Protein AF-A0A2K1IG98-F1 (afdb_monomer_lite)

Organism: Physcomitrium patens (NCBI:txid3218)

Sequence (203 aa):
METSASPPRGSFERVPQRNEREKDGNSAYKKISDIRHGIGEGVDRLLDESHRFKSAVRLAFERFQLPYPVEKLPIDQLLPALQHFVQSISDNLDTKAVKLVLRPITQDDIRGAVECNPSLSLDSLITYQYFERIAREVLKRVALDRGKRLGLFMIGGIFAVHMTKGAIKKIPILGGPIGAIASVLVPTTVLGPAVGVAGALYL

Secondary structure (DSSP, 8-state):
-----------------SSSHHHHHHHHHHHHHHHHHHHHHHHHHHHHH-HHHHHHHHHHHHHHSPTTT--EEEGGGHHHHHHHHHHHHHHTS-HHHHHHH-----HHHHHHHHHH-TT----SEEEHHHHHHHHHHHHHHHHHHHHHHHHHHHHHHHHHHHHHHHHHTT-TTTTTHHHHHHHHHS-HHHHHHHHHHHHHHH-

pLDDT: mean 73.78, std 15.4, range [36.31, 93.25]

Foldseek 3Di:
DDDDDDDDDDDPDDDDDDDDVVVVVVVVVVVVVVVVVVVVVVLVVVLVPDPQLVVLLVVLQVVQADDPPDQWHFLVSLLVSLQSSLVSSCVVDDVLCCLQFHDRQDPVLLVVLCVVPVVQDRDRIAGSVNSSSSSSSSSVSSRVVSVVLLVVLLVVLLVVVVVVLVVQCPDPVCNDPNSVVCPVVDPSNPRSSVRSSVVSSVD

Radius of gyration: 28.91 Å; chains: 1; bounding box: 86×63×81 Å

Structure (mmCIF, N/CA/C/O backbone):
data_AF-A0A2K1IG98-F1
#
_entry.id   AF-A0A2K1IG98-F1
#
loop_
_atom_site.group_PDB
_atom_site.id
_atom_site.type_symbol
_atom_site.label_atom_id
_atom_site.label_alt_id
_atom_site.label_comp_id
_atom_site.label_asym_id
_atom_site.label_entity_id
_atom_site.label_seq_id
_atom_site.pdbx_PDB_ins_code
_atom_site.Cartn_x
_atom_site.Cartn_y
_atom_site.Cartn_z
_atom_site.occupancy
_atom_site.B_iso_or_equiv
_atom_site.auth_seq_id
_atom_site.auth_comp_id
_atom_site.auth_asym_id
_atom_site.auth_atom_id
_atom_site.pdbx_PDB_model_num
ATOM 1 N N . MET A 1 1 ? 62.840 53.005 40.684 1.00 38.78 1 MET A N 1
ATOM 2 C CA . MET A 1 1 ? 63.650 52.012 39.958 1.00 38.78 1 MET A CA 1
ATOM 3 C C . MET A 1 1 ? 62.713 51.247 39.044 1.00 38.78 1 MET A C 1
ATOM 5 O O . MET A 1 1 ? 61.714 50.752 39.540 1.00 38.78 1 MET A O 1
ATOM 9 N N . GLU A 1 2 ? 63.022 51.303 37.745 1.00 38.50 2 GLU A N 1
ATOM 10 C CA . GLU A 1 2 ? 62.755 50.299 36.692 1.00 38.50 2 GLU A CA 1
ATOM 11 C C . GLU A 1 2 ? 61.281 49.928 36.403 1.00 38.50 2 GLU A C 1
ATOM 13 O O . GLU A 1 2 ? 60.601 49.303 37.204 1.00 38.50 2 GLU A O 1
ATOM 18 N N . THR A 1 3 ? 60.671 50.497 35.348 1.00 36.31 3 THR A N 1
ATOM 19 C CA . THR A 1 3 ? 60.587 49.983 33.948 1.00 36.31 3 THR A CA 1
ATOM 20 C C . THR A 1 3 ? 59.861 48.637 33.850 1.00 36.31 3 THR A C 1
ATOM 22 O O . THR A 1 3 ? 60.336 47.638 34.363 1.00 36.31 3 THR A O 1
ATOM 25 N N . SER A 1 4 ? 58.664 48.589 33.259 1.00 38.59 4 SER A N 1
ATOM 26 C CA . SER A 1 4 ? 58.415 48.425 31.809 1.00 38.59 4 SER A CA 1
ATOM 27 C C . SER A 1 4 ? 58.009 46.985 31.500 1.00 38.59 4 SER A C 1
ATOM 29 O O . SER A 1 4 ? 58.789 46.075 31.744 1.00 38.59 4 SER A O 1
ATOM 31 N N . ALA A 1 5 ? 56.816 46.800 30.930 1.00 41.97 5 ALA A N 1
ATOM 32 C CA . ALA A 1 5 ? 56.616 46.006 29.713 1.00 41.97 5 ALA A CA 1
ATOM 33 C C . ALA A 1 5 ? 55.116 45.919 29.387 1.00 41.97 5 ALA A C 1
ATOM 35 O O . ALA A 1 5 ? 54.352 45.227 30.053 1.00 41.97 5 ALA A O 1
ATOM 36 N N . SER A 1 6 ? 54.700 46.601 28.319 1.00 49.75 6 SER A N 1
ATOM 37 C CA . SER A 1 6 ? 53.571 46.136 27.503 1.00 49.75 6 SER A CA 1
ATOM 38 C C . SER A 1 6 ? 53.994 44.883 26.730 1.00 49.75 6 SER A C 1
ATOM 40 O O . SER A 1 6 ? 55.172 44.759 26.390 1.00 49.75 6 SER A O 1
ATOM 42 N N . PRO A 1 7 ? 53.047 44.003 26.370 1.00 52.53 7 PRO A N 1
ATOM 43 C CA . PRO A 1 7 ? 52.949 43.631 24.955 1.00 52.53 7 PRO A CA 1
ATOM 44 C C . PRO A 1 7 ? 51.458 43.492 24.525 1.00 52.53 7 PRO A C 1
ATOM 46 O O . PRO A 1 7 ? 50.576 43.964 25.239 1.00 52.53 7 PRO A O 1
ATOM 49 N N . PRO A 1 8 ? 51.129 43.019 23.311 1.00 47.06 8 PRO A N 1
ATOM 50 C CA . PRO A 1 8 ? 50.815 43.876 22.180 1.00 47.06 8 PRO A CA 1
ATOM 51 C C . PRO A 1 8 ? 49.345 43.783 21.735 1.00 47.06 8 PRO A C 1
ATOM 53 O O . PRO A 1 8 ? 48.577 42.913 22.138 1.00 47.06 8 PRO A O 1
ATOM 56 N N . ARG A 1 9 ? 48.987 44.697 20.826 1.00 48.50 9 ARG A N 1
ATOM 57 C CA . ARG A 1 9 ? 47.771 44.684 20.005 1.00 48.50 9 ARG A CA 1
ATOM 58 C C . ARG A 1 9 ? 47.519 43.297 19.397 1.00 48.50 9 ARG A C 1
ATOM 60 O O . ARG A 1 9 ? 48.269 42.864 18.528 1.00 48.50 9 ARG A O 1
ATOM 67 N N . GLY A 1 10 ? 46.420 42.667 19.805 1.00 40.56 10 GLY A N 1
ATOM 68 C CA . GLY A 1 10 ? 45.758 41.610 19.047 1.00 40.56 10 GLY A CA 1
ATOM 69 C C . GLY A 1 10 ? 44.777 42.237 18.062 1.00 40.56 10 GLY A C 1
ATOM 70 O O . GLY A 1 10 ? 43.838 42.929 18.451 1.00 40.56 10 GLY A O 1
ATOM 71 N N . SER A 1 11 ? 45.049 42.036 16.783 1.00 44.66 11 SER A N 1
ATOM 72 C CA . SER A 1 11 ? 44.251 42.414 15.625 1.00 44.66 11 SER A CA 1
ATOM 73 C C . SER A 1 11 ? 42.813 41.888 15.713 1.00 44.66 11 SER A C 1
ATOM 75 O O . SER A 1 11 ? 42.565 40.687 15.650 1.00 44.66 11 SER A O 1
ATOM 77 N N . PHE A 1 12 ? 41.842 42.802 15.779 1.00 49.75 12 PHE A N 1
ATOM 78 C CA . PHE A 1 12 ? 40.485 42.538 15.303 1.00 49.75 12 PHE A CA 1
ATOM 79 C C . PHE A 1 12 ? 40.522 42.545 13.774 1.00 49.75 12 PHE A C 1
ATOM 81 O O . PHE A 1 12 ? 40.279 43.570 13.137 1.00 49.75 12 PHE A O 1
ATOM 88 N N . GLU A 1 13 ? 40.853 41.401 13.182 1.00 44.28 13 GLU A N 1
ATOM 89 C CA . GLU A 1 13 ? 40.623 41.164 11.763 1.00 44.28 13 GLU A CA 1
ATOM 90 C C . GLU A 1 13 ? 39.538 40.108 11.588 1.00 44.28 13 GLU A C 1
ATOM 92 O O . GLU A 1 13 ? 39.497 39.070 12.246 1.00 44.28 13 GLU A O 1
ATOM 97 N N . ARG A 1 14 ? 38.577 40.485 10.750 1.00 45.53 14 ARG A N 1
ATOM 98 C CA . ARG A 1 14 ? 37.295 39.832 10.527 1.00 45.53 14 ARG A CA 1
ATOM 99 C C . ARG A 1 14 ? 37.513 38.391 10.082 1.00 45.53 14 ARG A C 1
ATOM 101 O O . ARG A 1 14 ? 38.278 38.142 9.158 1.00 45.53 14 ARG A O 1
ATOM 108 N N . VAL A 1 15 ? 36.713 37.483 10.625 1.00 49.19 15 VAL A N 1
ATOM 109 C CA . VAL A 1 15 ? 36.338 36.257 9.919 1.00 49.19 15 VAL A CA 1
ATOM 110 C C . VAL A 1 15 ? 35.095 36.584 9.087 1.00 49.19 15 VAL A C 1
ATOM 112 O O . VAL A 1 15 ? 34.010 36.677 9.662 1.00 49.19 15 VAL A O 1
ATOM 115 N N . PRO A 1 16 ? 35.174 36.779 7.761 1.00 52.47 16 PRO A N 1
ATOM 116 C CA . PRO A 1 16 ? 34.020 36.577 6.911 1.00 52.47 16 PRO A CA 1
ATOM 117 C C . PRO A 1 16 ? 34.114 35.210 6.227 1.00 52.47 16 PRO A C 1
ATOM 119 O O . PRO A 1 16 ? 35.192 34.673 6.000 1.00 52.47 16 PRO A O 1
ATOM 122 N N . GLN A 1 17 ? 32.945 34.712 5.831 1.00 51.53 17 GLN A N 1
ATOM 123 C CA . GLN A 1 17 ? 32.720 33.539 4.981 1.00 51.53 17 GLN A CA 1
ATOM 124 C C . GLN A 1 17 ? 32.647 32.175 5.674 1.00 51.53 17 GLN A C 1
ATOM 126 O O . GLN A 1 17 ? 33.349 31.223 5.350 1.00 51.53 17 GLN A O 1
ATOM 131 N N . ARG A 1 18 ? 31.625 32.025 6.515 1.00 48.72 18 ARG A N 1
ATOM 132 C CA . ARG A 1 18 ? 30.919 30.745 6.638 1.00 48.72 18 ARG A CA 1
ATOM 133 C C . ARG A 1 18 ? 29.431 31.009 6.839 1.00 48.72 18 ARG A C 1
ATOM 135 O O . ARG A 1 18 ? 28.954 30.869 7.947 1.00 48.72 18 ARG A O 1
ATOM 142 N N . ASN A 1 19 ? 28.723 31.505 5.817 1.00 47.75 19 ASN A N 1
ATOM 143 C CA . ASN A 1 19 ? 27.273 31.732 5.956 1.00 47.75 19 ASN A CA 1
ATOM 144 C C . ASN A 1 19 ? 26.435 31.696 4.664 1.00 47.75 19 ASN A C 1
ATOM 146 O O . ASN A 1 19 ? 25.277 32.106 4.686 1.00 47.75 19 ASN A O 1
ATOM 150 N N . GLU A 1 20 ? 26.958 31.175 3.551 1.00 45.75 20 GLU A N 1
ATOM 151 C CA . GLU A 1 20 ? 26.158 31.050 2.315 1.00 45.75 20 GLU A CA 1
ATOM 152 C C . GLU A 1 20 ? 25.761 29.606 1.978 1.00 45.75 20 GLU A C 1
ATOM 154 O O . GLU A 1 20 ? 24.678 29.390 1.451 1.00 45.75 20 GLU A O 1
ATOM 159 N N . ARG A 1 21 ? 26.524 28.585 2.399 1.00 45.22 21 ARG A N 1
ATOM 160 C CA . ARG A 1 21 ? 26.118 27.175 2.195 1.00 45.22 21 ARG A CA 1
ATOM 161 C C . ARG A 1 21 ? 25.062 26.666 3.185 1.00 45.22 21 ARG A C 1
ATOM 163 O O . ARG A 1 21 ? 24.414 25.662 2.914 1.00 45.22 21 ARG A O 1
ATOM 170 N N . GLU A 1 22 ? 24.877 27.341 4.318 1.00 45.41 22 GLU A N 1
ATOM 171 C CA . GLU A 1 22 ? 23.919 26.927 5.356 1.00 45.41 22 GLU A CA 1
ATOM 172 C C . GLU A 1 22 ? 22.489 27.418 5.075 1.00 45.41 22 GLU A C 1
ATOM 174 O O . GLU A 1 22 ? 21.525 26.742 5.430 1.00 45.41 22 GLU A O 1
ATOM 179 N N . LYS A 1 23 ? 22.327 28.543 4.361 1.00 47.62 23 LYS A N 1
ATOM 180 C CA . LYS A 1 23 ? 21.006 29.060 3.962 1.00 47.62 23 LYS A CA 1
ATOM 181 C C . LYS A 1 23 ? 20.342 28.218 2.870 1.00 47.62 23 LYS A C 1
ATOM 183 O O . LYS A 1 23 ? 19.141 27.958 2.963 1.00 47.62 23 LYS A O 1
ATOM 188 N N . ASP A 1 24 ? 21.109 27.743 1.891 1.00 49.22 24 ASP A N 1
ATOM 189 C CA . ASP A 1 24 ? 20.570 26.933 0.790 1.00 49.22 24 ASP A CA 1
ATOM 190 C C . ASP A 1 24 ? 20.184 25.521 1.236 1.00 49.22 24 ASP A C 1
ATOM 192 O O . ASP A 1 24 ? 19.140 25.008 0.829 1.00 49.22 24 ASP A O 1
ATOM 196 N N . GLY A 1 25 ? 20.958 24.927 2.152 1.00 53.00 25 GLY A N 1
ATOM 197 C CA . GLY A 1 25 ? 20.582 23.676 2.807 1.00 53.00 25 GLY A CA 1
ATOM 198 C C . GLY A 1 25 ? 19.252 23.823 3.548 1.00 53.00 25 GLY A C 1
ATOM 199 O O . GLY A 1 25 ? 18.319 23.062 3.300 1.00 53.00 25 GLY A O 1
ATOM 200 N N . ASN A 1 26 ? 19.119 24.852 4.390 1.00 57.78 26 ASN A N 1
ATOM 201 C CA . ASN A 1 26 ? 17.922 25.048 5.211 1.00 57.78 26 ASN A CA 1
ATOM 202 C C . ASN A 1 26 ? 16.660 25.340 4.372 1.00 57.78 26 ASN A C 1
ATOM 204 O O . ASN A 1 26 ? 15.568 24.884 4.704 1.00 57.78 26 ASN A O 1
ATOM 208 N N . SER A 1 27 ? 16.813 26.042 3.244 1.00 64.81 27 SER A N 1
ATOM 209 C CA . SER A 1 27 ? 15.730 26.313 2.288 1.00 64.81 27 SER A CA 1
ATOM 210 C C . SER A 1 27 ? 15.279 25.051 1.539 1.00 64.81 27 SER A C 1
ATOM 212 O O . SER A 1 27 ? 14.080 24.784 1.435 1.00 64.81 27 SER A O 1
ATOM 214 N N . ALA A 1 28 ? 16.223 24.225 1.072 1.00 65.06 28 ALA A N 1
ATOM 215 C CA . ALA A 1 28 ? 15.911 22.974 0.385 1.00 65.06 28 ALA A CA 1
ATOM 216 C C . ALA A 1 28 ? 15.265 21.943 1.323 1.00 65.06 28 ALA A C 1
ATOM 218 O O . ALA A 1 28 ? 14.258 21.337 0.957 1.00 65.06 28 ALA A O 1
ATOM 219 N N . TYR A 1 29 ? 15.781 21.784 2.547 1.00 64.06 29 TYR A N 1
ATOM 220 C CA . TYR A 1 29 ? 15.192 20.884 3.544 1.00 64.06 29 TYR A CA 1
ATOM 221 C C . TYR A 1 29 ? 13.777 21.309 3.934 1.00 64.06 29 TYR A C 1
ATOM 223 O O . TYR A 1 29 ? 12.884 20.463 3.948 1.00 64.06 29 TYR A O 1
ATOM 231 N N . LYS A 1 30 ? 13.551 22.610 4.160 1.00 67.88 30 LYS A N 1
ATOM 232 C CA . LYS A 1 30 ? 12.218 23.149 4.455 1.00 67.88 30 LYS A CA 1
ATOM 233 C C . LYS A 1 30 ? 11.244 22.925 3.295 1.00 67.88 30 LYS A C 1
ATOM 235 O O . LYS A 1 30 ? 10.131 22.453 3.484 1.00 67.88 30 LYS A O 1
ATOM 240 N N . LYS A 1 31 ? 11.690 23.156 2.060 1.00 70.56 31 LYS A N 1
ATOM 241 C CA . LYS A 1 31 ? 10.866 22.913 0.870 1.00 70.56 31 LYS A CA 1
ATOM 242 C C . LYS A 1 31 ? 10.502 21.432 0.710 1.00 70.56 31 LYS A C 1
ATOM 244 O O . LYS A 1 31 ? 9.369 21.115 0.365 1.00 70.56 31 LYS A O 1
ATOM 249 N N . ILE A 1 32 ? 11.437 20.520 0.985 1.00 65.69 32 ILE A N 1
ATOM 250 C CA . ILE A 1 32 ? 11.188 19.071 0.942 1.00 65.69 32 ILE A CA 1
ATOM 251 C C . ILE A 1 32 ? 10.225 18.648 2.061 1.00 65.69 32 ILE A C 1
ATOM 253 O O . ILE A 1 32 ? 9.331 17.837 1.810 1.00 65.69 32 ILE A O 1
ATOM 257 N N . SER A 1 33 ? 10.360 19.195 3.275 1.00 65.88 33 SER A N 1
ATOM 258 C CA . SER A 1 33 ? 9.444 18.892 4.382 1.00 65.88 33 SER A CA 1
ATOM 259 C C . SER A 1 33 ? 8.028 19.402 4.128 1.00 65.88 33 SER A C 1
ATOM 261 O O . SER A 1 33 ? 7.077 18.682 4.437 1.00 65.88 33 SER A O 1
ATOM 263 N N . ASP A 1 34 ? 7.891 20.584 3.527 1.00 67.44 34 ASP A N 1
ATOM 264 C CA . ASP A 1 34 ? 6.599 21.201 3.208 1.00 67.44 34 ASP A CA 1
ATOM 265 C C . ASP A 1 34 ? 5.873 20.417 2.104 1.00 67.44 34 ASP A C 1
ATOM 267 O O . ASP A 1 34 ? 4.685 20.118 2.221 1.00 67.44 34 ASP A O 1
ATOM 271 N N . ILE A 1 35 ? 6.602 19.980 1.067 1.00 66.12 35 ILE A N 1
ATOM 272 C CA . ILE A 1 35 ? 6.058 19.101 0.019 1.00 66.12 35 ILE A CA 1
ATOM 273 C C . ILE A 1 35 ? 5.604 17.765 0.619 1.00 66.12 35 ILE A C 1
ATOM 275 O O . ILE A 1 35 ? 4.529 17.268 0.287 1.00 66.12 35 ILE A O 1
ATOM 279 N N . ARG A 1 36 ? 6.398 17.179 1.524 1.00 66.25 36 ARG A N 1
ATOM 280 C CA . ARG A 1 36 ? 6.060 15.902 2.165 1.00 66.25 36 ARG A CA 1
ATOM 281 C C . ARG A 1 36 ? 4.805 16.010 3.035 1.00 66.25 36 ARG A C 1
ATOM 283 O O . ARG A 1 36 ? 3.982 15.099 2.990 1.00 66.25 36 ARG A O 1
ATOM 290 N N . HIS A 1 37 ? 4.648 17.108 3.777 1.00 68.62 37 HIS A N 1
ATOM 291 C CA . HIS A 1 37 ? 3.440 17.376 4.564 1.00 68.62 37 HIS A CA 1
ATOM 292 C C . HIS A 1 37 ? 2.214 17.571 3.667 1.00 68.62 37 HIS A C 1
ATOM 294 O O . HIS A 1 37 ? 1.207 16.898 3.872 1.00 68.62 37 HIS A O 1
ATOM 300 N N . GLY A 1 38 ? 2.317 18.393 2.616 1.00 68.81 38 GLY A N 1
ATOM 301 C CA . GLY A 1 38 ? 1.202 18.631 1.692 1.00 68.81 38 GLY A CA 1
ATOM 302 C C . GLY A 1 38 ? 0.735 17.370 0.953 1.00 68.81 38 GLY A C 1
ATOM 303 O O . GLY A 1 38 ? -0.463 17.170 0.761 1.00 68.81 38 GLY A O 1
ATOM 304 N N . ILE A 1 39 ? 1.662 16.477 0.582 1.00 72.25 39 ILE A N 1
ATOM 305 C CA . ILE A 1 39 ? 1.315 15.179 -0.021 1.00 72.25 39 ILE A CA 1
ATOM 306 C C . ILE A 1 39 ? 0.613 14.273 0.999 1.00 72.25 39 ILE A C 1
ATOM 308 O O . ILE A 1 39 ? -0.363 13.615 0.644 1.00 72.25 39 ILE A O 1
ATOM 312 N N . GLY A 1 40 ? 1.081 14.246 2.252 1.00 76.00 40 GLY A N 1
ATOM 313 C CA . GLY A 1 40 ? 0.446 13.481 3.328 1.00 76.00 40 GLY A CA 1
ATOM 314 C C . GLY A 1 40 ? -1.013 13.885 3.540 1.00 76.00 40 GLY A C 1
ATOM 315 O O . GLY A 1 40 ? -1.895 13.030 3.479 1.00 76.00 40 GLY A O 1
ATOM 316 N N . GLU A 1 41 ? -1.274 15.189 3.666 1.00 80.12 41 GLU A N 1
ATOM 317 C CA . GLU A 1 41 ? -2.633 15.729 3.809 1.00 80.12 41 GLU A CA 1
ATOM 318 C C . GLU A 1 41 ? -3.519 15.435 2.593 1.00 80.12 41 GLU A C 1
ATOM 320 O O . GLU A 1 41 ? -4.700 15.124 2.743 1.00 80.12 41 GLU A O 1
ATOM 325 N N . GLY A 1 42 ? -2.962 15.506 1.380 1.00 80.50 42 GLY A N 1
ATOM 326 C CA . GLY A 1 42 ? -3.690 15.167 0.158 1.00 80.50 42 GLY A CA 1
ATOM 327 C C . GLY A 1 42 ? -4.126 13.701 0.127 1.00 80.50 42 GLY A C 1
ATOM 328 O O . GLY A 1 42 ? -5.275 13.406 -0.197 1.00 80.50 42 GLY A O 1
ATOM 329 N N . VAL A 1 43 ? -3.236 12.780 0.511 1.00 81.94 43 VAL A N 1
ATOM 330 C CA . VAL A 1 43 ? -3.561 11.348 0.618 1.00 81.94 43 VAL A CA 1
ATOM 331 C C . VAL A 1 43 ? -4.622 11.112 1.689 1.00 81.94 43 VAL A C 1
ATOM 333 O O . VAL A 1 43 ? -5.544 10.331 1.464 1.00 81.94 43 VAL A O 1
ATOM 336 N N . ASP A 1 44 ? -4.531 11.802 2.824 1.00 85.62 44 ASP A N 1
ATOM 337 C CA . ASP A 1 44 ? -5.518 11.669 3.893 1.00 85.62 44 ASP A CA 1
ATOM 338 C C . ASP A 1 44 ? -6.912 12.117 3.470 1.00 85.62 44 ASP A C 1
ATOM 340 O O . ASP A 1 44 ? -7.865 11.362 3.665 1.00 85.62 44 ASP A O 1
ATOM 344 N N . ARG A 1 45 ? -7.024 13.258 2.781 1.00 85.38 45 ARG A N 1
ATOM 345 C CA . ARG A 1 45 ? -8.301 13.724 2.219 1.00 85.38 45 ARG A CA 1
ATOM 346 C C . ARG A 1 45 ? -8.886 12.737 1.209 1.00 85.38 45 ARG A C 1
ATOM 348 O O . ARG A 1 45 ? -10.079 12.455 1.251 1.00 85.38 45 ARG A O 1
ATOM 355 N N . LEU A 1 46 ? -8.055 12.157 0.340 1.00 85.81 46 LEU A N 1
ATOM 356 C CA . LEU A 1 46 ? -8.511 11.148 -0.626 1.00 85.81 46 LEU A CA 1
ATOM 357 C C . LEU A 1 46 ? -9.067 9.894 0.062 1.00 85.81 46 LEU A C 1
ATOM 359 O O . LEU A 1 46 ? -10.062 9.327 -0.391 1.00 85.81 46 LEU A O 1
ATOM 363 N N . LEU A 1 47 ? -8.438 9.448 1.151 1.00 88.12 47 LEU A N 1
ATOM 364 C CA . LEU A 1 47 ? -8.935 8.317 1.937 1.00 88.12 47 LEU A CA 1
ATOM 365 C C . LEU A 1 47 ? -10.224 8.676 2.690 1.00 88.12 47 LEU A C 1
ATOM 367 O O . LEU A 1 47 ? -11.130 7.846 2.766 1.00 88.12 47 LEU A O 1
ATOM 371 N N . ASP A 1 48 ? -10.345 9.915 3.167 1.00 88.00 48 ASP A N 1
ATOM 372 C CA . ASP A 1 48 ? -11.542 10.418 3.847 1.00 88.00 48 ASP A CA 1
ATOM 373 C C . ASP A 1 48 ? -12.752 10.530 2.914 1.00 88.00 48 ASP A C 1
ATOM 375 O O . ASP A 1 48 ? -13.887 10.365 3.357 1.00 88.00 48 ASP A O 1
ATOM 379 N N . GLU A 1 49 ? -12.553 10.764 1.622 1.00 89.12 49 GLU A N 1
ATOM 380 C CA . GLU A 1 49 ? -13.635 10.793 0.629 1.00 89.12 49 GLU A CA 1
ATOM 381 C C . GLU A 1 49 ? -13.919 9.407 0.021 1.00 89.12 49 GLU A C 1
ATOM 383 O O . GLU A 1 49 ? -14.981 9.164 -0.557 1.00 89.12 49 GLU A O 1
ATOM 388 N N . SER A 1 50 ? -12.999 8.453 0.186 1.00 87.94 50 SER A N 1
ATOM 389 C CA . SER A 1 50 ? -13.096 7.129 -0.424 1.00 87.94 50 SER A CA 1
ATOM 390 C C . SER A 1 50 ? -14.123 6.235 0.276 1.00 87.94 50 SER A C 1
ATOM 392 O O . SER A 1 50 ? -13.866 5.619 1.313 1.00 87.94 50 SER A O 1
ATOM 394 N N . HIS A 1 51 ? -15.286 6.067 -0.362 1.00 89.12 51 HIS A N 1
ATOM 395 C CA . HIS A 1 51 ? -16.299 5.096 0.068 1.00 89.12 51 HIS A CA 1
ATOM 396 C C . HIS A 1 51 ? -15.736 3.668 0.146 1.00 89.12 51 HIS A C 1
ATOM 398 O O . HIS A 1 51 ? -16.067 2.914 1.059 1.00 89.12 51 HIS A O 1
ATOM 404 N N . ARG A 1 52 ? -14.851 3.297 -0.790 1.00 87.00 52 ARG A N 1
ATOM 405 C CA . ARG A 1 52 ? -14.227 1.964 -0.824 1.00 87.00 52 ARG A CA 1
ATOM 406 C C . ARG A 1 52 ? -13.357 1.724 0.404 1.00 87.00 52 ARG A C 1
ATOM 408 O O . ARG A 1 52 ? -13.452 0.661 1.004 1.00 87.00 52 ARG A O 1
ATOM 415 N N . PHE A 1 53 ? -12.558 2.719 0.796 1.00 90.38 53 PHE A N 1
ATOM 416 C CA . PHE A 1 53 ? -11.737 2.642 2.003 1.00 90.38 53 PHE A CA 1
ATOM 417 C C . PHE A 1 53 ? -12.617 2.466 3.244 1.00 90.38 53 PHE A C 1
ATOM 419 O O . PHE A 1 53 ? -12.471 1.477 3.958 1.00 90.38 53 PHE A O 1
ATOM 426 N N . LYS A 1 54 ? -13.591 3.361 3.451 1.00 92.19 54 LYS A N 1
ATOM 427 C CA . LYS A 1 54 ? -14.488 3.314 4.619 1.00 92.19 54 LYS A CA 1
ATOM 428 C C . LYS A 1 54 ? -15.265 2.002 4.710 1.00 92.19 54 LYS A C 1
ATOM 430 O O . LYS A 1 54 ? -15.355 1.408 5.780 1.00 92.19 54 LYS A O 1
ATOM 435 N N . SER A 1 55 ? -15.804 1.534 3.585 1.00 91.56 55 SER A N 1
ATOM 436 C CA . SER A 1 55 ? -16.547 0.276 3.522 1.00 91.56 55 SER A CA 1
ATOM 437 C C . SER A 1 55 ? -15.655 -0.925 3.841 1.00 91.56 55 SER A C 1
ATOM 439 O O . SER A 1 55 ? -16.050 -1.761 4.650 1.00 91.56 55 SER A O 1
ATOM 441 N N . ALA A 1 56 ? -14.440 -0.986 3.288 1.00 92.00 56 ALA A N 1
ATOM 442 C CA . ALA A 1 56 ? -13.504 -2.075 3.556 1.00 92.00 56 ALA A CA 1
ATOM 443 C C . ALA A 1 56 ? -13.038 -2.103 5.023 1.00 92.00 56 ALA A C 1
ATOM 445 O O . ALA A 1 56 ? -12.972 -3.177 5.621 1.00 92.00 56 ALA A O 1
ATOM 446 N N . VAL A 1 57 ? -12.750 -0.936 5.621 1.00 93.19 57 VAL A N 1
ATOM 447 C CA . VAL A 1 57 ? -12.386 -0.824 7.047 1.00 93.19 57 VAL A CA 1
ATOM 448 C C . VAL A 1 57 ? -13.525 -1.335 7.922 1.00 93.19 57 VAL A C 1
ATOM 450 O O . VAL A 1 57 ? -13.304 -2.159 8.808 1.00 93.19 57 VAL A O 1
ATOM 453 N N . ARG A 1 58 ? -14.755 -0.895 7.646 1.00 92.00 58 ARG A N 1
ATOM 454 C CA . ARG A 1 58 ? -15.944 -1.325 8.382 1.00 92.00 58 ARG A CA 1
ATOM 455 C C . ARG A 1 58 ? -16.177 -2.828 8.292 1.00 92.00 58 ARG A C 1
ATOM 457 O O . ARG A 1 58 ? -16.314 -3.473 9.326 1.00 92.00 58 ARG A O 1
ATOM 464 N N . LEU A 1 59 ? -16.151 -3.385 7.084 1.00 91.25 59 LEU A N 1
ATOM 465 C CA . LEU A 1 59 ? -16.332 -4.821 6.862 1.00 91.25 59 LEU A CA 1
ATOM 466 C C . LEU A 1 59 ? -15.270 -5.651 7.588 1.00 91.25 59 LEU A C 1
ATOM 468 O O . LEU A 1 59 ? -15.591 -6.672 8.190 1.00 91.25 59 LEU A O 1
ATOM 472 N N . ALA A 1 60 ? -14.009 -5.217 7.552 1.00 92.12 60 ALA A N 1
ATOM 473 C CA . ALA A 1 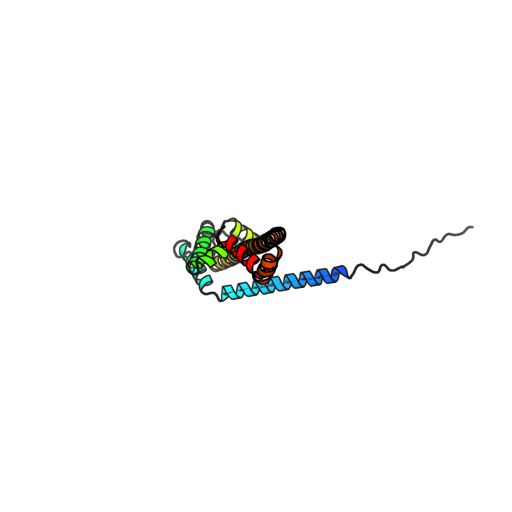60 ? -12.936 -5.892 8.268 1.00 92.12 60 ALA A CA 1
ATOM 474 C C . ALA A 1 60 ? -13.122 -5.821 9.788 1.00 92.12 60 ALA A C 1
ATOM 476 O O . ALA A 1 60 ? -12.974 -6.830 10.466 1.00 92.12 60 ALA A O 1
ATOM 477 N N . PHE A 1 61 ? -13.491 -4.663 10.333 1.00 91.19 61 PHE A N 1
ATOM 478 C CA . PHE A 1 61 ? -13.707 -4.528 11.770 1.00 91.19 61 PHE A CA 1
ATOM 479 C C . PHE A 1 61 ? -14.878 -5.394 12.260 1.00 91.19 61 PHE A C 1
ATOM 481 O O . PHE A 1 61 ? -14.719 -6.196 13.178 1.00 91.19 61 PHE A O 1
ATOM 488 N N . GLU A 1 62 ? -16.035 -5.294 11.599 1.00 89.81 62 GLU A N 1
ATOM 489 C CA . GLU A 1 62 ? -17.253 -6.028 11.968 1.00 89.81 62 GLU A CA 1
ATOM 490 C C . GLU A 1 62 ? -17.084 -7.551 11.859 1.00 89.81 62 GLU A C 1
ATOM 492 O O . GLU A 1 62 ? -17.740 -8.301 12.581 1.00 89.81 62 GLU A O 1
ATOM 497 N N . ARG A 1 63 ? -16.194 -8.022 10.976 1.00 88.94 63 ARG A N 1
ATOM 498 C CA . ARG A 1 63 ? -15.935 -9.452 10.772 1.00 88.94 63 ARG A CA 1
ATOM 499 C C . ARG A 1 63 ? -15.138 -10.096 11.906 1.00 88.94 63 ARG A C 1
ATOM 501 O O . ARG A 1 63 ? -15.341 -11.279 12.169 1.00 88.94 63 ARG A O 1
ATOM 508 N N . PHE A 1 64 ? -14.221 -9.349 12.518 1.00 88.19 64 PHE A N 1
ATOM 509 C CA . PHE A 1 64 ? -13.244 -9.874 13.479 1.00 88.19 64 PHE A CA 1
ATOM 510 C C . PHE A 1 64 ? -13.448 -9.360 14.911 1.00 88.19 64 PHE A C 1
ATOM 512 O O . PHE A 1 64 ? -12.756 -9.809 15.826 1.00 88.19 64 PHE A O 1
ATOM 519 N N . GLN A 1 65 ? -14.391 -8.441 15.130 1.00 84.19 65 GLN A N 1
ATOM 520 C CA . GLN A 1 65 ? -14.805 -8.057 16.478 1.00 84.19 65 GLN A CA 1
ATOM 521 C C . GLN A 1 65 ? -15.377 -9.265 17.243 1.00 84.19 65 GLN A C 1
ATOM 523 O O . GLN A 1 65 ? -16.034 -10.139 16.670 1.00 84.19 65 GLN A O 1
ATOM 528 N N . LEU A 1 66 ? -15.130 -9.315 18.553 1.00 75.25 66 LEU A N 1
ATOM 529 C CA . LEU A 1 66 ? -15.724 -10.327 19.431 1.00 75.25 66 LEU A CA 1
ATOM 530 C C . LEU A 1 66 ? -17.245 -10.114 19.549 1.00 75.25 66 LEU A C 1
ATOM 532 O O . LEU A 1 66 ? -17.720 -8.991 19.359 1.00 75.25 66 LEU A O 1
ATOM 536 N N . PRO A 1 67 ? -18.034 -11.173 19.821 1.00 67.50 67 PRO A N 1
ATOM 537 C CA . PRO A 1 67 ? -19.479 -11.112 19.673 1.00 67.50 67 PRO A CA 1
ATOM 538 C C . PRO A 1 67 ? -20.122 -10.049 20.563 1.00 67.50 67 PRO A C 1
ATOM 540 O O . PRO A 1 67 ? -19.690 -9.757 21.677 1.00 67.50 67 PRO A O 1
ATOM 543 N N . TYR A 1 68 ? -21.180 -9.483 19.995 1.00 45.34 68 TYR A N 1
ATOM 544 C CA . TYR A 1 68 ? -21.930 -8.341 20.486 1.00 45.34 68 TYR A CA 1
ATOM 545 C C . TYR A 1 68 ? -22.423 -8.529 21.937 1.00 45.34 68 TYR A C 1
ATOM 547 O O . TYR A 1 68 ? -22.939 -9.602 22.256 1.00 45.34 68 TYR A O 1
ATOM 555 N N . PRO A 1 69 ? -22.346 -7.499 22.801 1.00 58.00 69 PRO A N 1
ATOM 556 C CA . PRO A 1 69 ? -21.881 -6.144 22.526 1.00 58.00 69 PRO A CA 1
ATOM 557 C C . PRO A 1 69 ? -20.412 -5.974 22.944 1.00 58.00 69 PRO A C 1
ATOM 559 O O . PRO A 1 69 ? -20.120 -5.635 24.090 1.00 58.00 69 PRO A O 1
ATOM 562 N N . VAL A 1 70 ? -19.471 -6.173 22.016 1.00 58.53 70 VAL A N 1
ATOM 563 C CA . VAL A 1 70 ? -18.082 -5.736 22.203 1.00 58.53 70 VAL A CA 1
ATOM 564 C C . VAL A 1 70 ? -17.637 -4.953 20.968 1.00 58.53 70 VAL A C 1
ATOM 566 O O . VAL A 1 70 ? -17.303 -5.517 19.935 1.00 58.53 70 VAL A O 1
ATOM 569 N N . GLU A 1 71 ? -17.608 -3.625 21.096 1.00 74.62 71 GLU A N 1
ATOM 570 C CA . GLU A 1 71 ? -17.164 -2.644 20.084 1.00 74.62 71 GLU A CA 1
ATOM 571 C C . GLU A 1 71 ? -15.634 -2.626 19.885 1.00 74.62 71 GLU A C 1
ATOM 573 O O . GLU A 1 71 ? -15.036 -1.588 19.576 1.00 74.62 71 GLU A O 1
ATOM 578 N N . LYS A 1 72 ? -14.960 -3.747 20.162 1.00 83.25 72 LYS A N 1
ATOM 579 C CA . LYS A 1 72 ? -13.501 -3.815 20.216 1.00 83.25 72 LYS A CA 1
ATOM 580 C C . LYS A 1 72 ? -12.969 -5.055 19.510 1.00 83.25 72 LYS A C 1
ATOM 582 O O . LYS A 1 72 ? -13.475 -6.163 19.673 1.00 83.25 72 LYS A O 1
ATOM 587 N N . LEU A 1 73 ? -11.899 -4.835 18.762 1.00 86.06 73 LEU A N 1
ATOM 588 C CA . LEU A 1 73 ? -11.113 -5.835 18.067 1.00 86.06 73 LEU A CA 1
ATOM 589 C C . LEU A 1 73 ? -9.955 -6.281 18.975 1.00 86.06 73 LEU A C 1
ATOM 591 O O . LEU A 1 73 ? -9.161 -5.436 19.397 1.00 86.06 73 LEU A O 1
ATOM 595 N N . PRO A 1 74 ? -9.826 -7.577 19.287 1.00 88.38 74 PRO A N 1
ATOM 596 C CA . PRO A 1 74 ? -8.645 -8.099 19.964 1.00 88.38 74 PRO A CA 1
ATOM 597 C C . PRO A 1 74 ? -7.379 -7.892 19.133 1.00 88.38 74 PRO A C 1
ATOM 599 O O . PRO A 1 74 ? -7.397 -8.035 17.909 1.00 88.38 74 PRO A O 1
ATOM 602 N N . ILE A 1 75 ? -6.262 -7.581 19.787 1.00 87.44 75 ILE A N 1
ATOM 603 C CA . ILE A 1 75 ? -4.986 -7.338 19.100 1.00 87.44 75 ILE A CA 1
ATOM 604 C C . ILE A 1 75 ? -4.496 -8.545 18.279 1.00 87.44 75 ILE A C 1
ATOM 606 O O . ILE A 1 75 ? -3.902 -8.367 17.216 1.00 87.44 75 ILE A O 1
ATOM 610 N N . ASP A 1 76 ? -4.781 -9.774 18.713 1.00 88.94 76 ASP A N 1
ATOM 611 C CA . ASP A 1 76 ? -4.457 -11.005 17.980 1.00 88.94 76 ASP A CA 1
ATOM 612 C C . ASP A 1 76 ? -5.215 -11.110 16.648 1.00 88.94 76 ASP A C 1
ATOM 614 O O . ASP A 1 76 ? -4.714 -11.706 15.693 1.00 88.94 76 ASP A O 1
ATOM 618 N N . GLN A 1 77 ? -6.374 -10.454 16.547 1.00 90.38 77 GLN A N 1
ATOM 619 C CA . GLN A 1 77 ? -7.174 -10.377 15.327 1.00 90.38 77 GLN A CA 1
ATOM 620 C C . GLN A 1 77 ? -6.783 -9.201 14.420 1.00 90.38 77 GLN A C 1
ATOM 622 O O . GLN A 1 77 ? -7.288 -9.102 13.301 1.00 90.38 77 GLN A O 1
ATOM 627 N N . LEU A 1 78 ? -5.858 -8.329 14.842 1.00 90.94 78 LEU A N 1
ATOM 628 C CA . LEU A 1 78 ? -5.471 -7.140 14.077 1.00 90.94 78 LEU A CA 1
ATOM 629 C C . LEU A 1 78 ? -4.887 -7.488 12.704 1.00 90.94 78 LEU A C 1
ATOM 631 O O . LEU A 1 78 ? -5.303 -6.918 11.697 1.00 90.94 78 LEU A O 1
ATOM 635 N N . LEU A 1 79 ? -3.930 -8.418 12.646 1.00 92.69 79 LEU A N 1
ATOM 636 C CA . LEU A 1 79 ? -3.318 -8.813 11.376 1.00 92.69 79 LEU A CA 1
ATOM 637 C C . LEU A 1 79 ? -4.341 -9.467 10.426 1.00 92.69 79 LEU A C 1
ATOM 639 O O . LEU A 1 79 ? -4.443 -8.995 9.292 1.00 92.69 79 LEU A O 1
ATOM 643 N N . PRO A 1 80 ? -5.118 -10.488 10.845 1.00 92.69 80 PRO A N 1
ATOM 644 C CA . PRO A 1 80 ? -6.186 -11.048 10.015 1.00 92.69 80 PRO A CA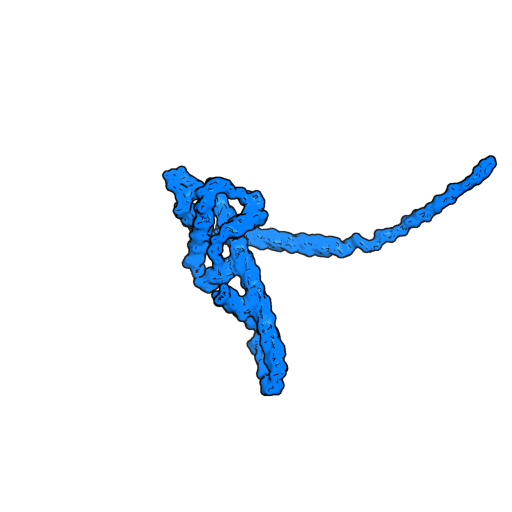 1
ATOM 645 C C . PRO A 1 80 ? -7.193 -9.998 9.525 1.00 92.69 80 PRO A C 1
ATOM 647 O O . PRO A 1 80 ? -7.543 -9.989 8.343 1.00 92.69 80 PRO A O 1
ATOM 650 N N . ALA A 1 81 ? -7.608 -9.069 10.394 1.00 92.75 81 ALA A N 1
ATOM 651 C CA . ALA A 1 81 ? -8.530 -7.997 10.030 1.00 92.75 81 ALA A CA 1
ATOM 652 C C . ALA A 1 81 ? -7.928 -7.061 8.972 1.00 92.75 81 ALA A C 1
ATOM 654 O O . ALA A 1 81 ? -8.579 -6.737 7.980 1.00 92.75 81 ALA A O 1
ATOM 655 N N . LEU A 1 82 ? -6.663 -6.669 9.128 1.00 93.25 82 LEU A N 1
ATOM 656 C CA . LEU A 1 82 ? -5.957 -5.842 8.150 1.00 93.25 82 LEU A CA 1
ATOM 657 C C . LEU A 1 82 ? -5.765 -6.564 6.807 1.00 93.25 82 LEU A C 1
ATOM 659 O O . LEU A 1 82 ? -5.955 -5.966 5.747 1.00 93.25 82 LEU A O 1
ATOM 663 N N . GLN A 1 83 ? -5.442 -7.858 6.829 1.00 93.06 83 GLN A N 1
ATOM 664 C CA . GLN A 1 83 ? -5.349 -8.669 5.613 1.00 93.06 83 GLN A CA 1
ATOM 665 C C . GLN A 1 83 ? -6.693 -8.740 4.882 1.00 93.06 83 GLN A C 1
ATOM 667 O O . GLN A 1 83 ? -6.738 -8.525 3.671 1.00 93.06 83 GLN A O 1
ATOM 672 N N . HIS A 1 84 ? -7.790 -8.956 5.612 1.00 91.81 84 HIS A N 1
ATOM 673 C CA . HIS A 1 84 ? -9.138 -8.934 5.049 1.00 91.81 84 HIS A CA 1
ATOM 674 C C . HIS A 1 84 ? -9.514 -7.555 4.490 1.00 91.81 84 HIS A C 1
ATOM 676 O O . HIS A 1 84 ? -10.110 -7.458 3.421 1.00 91.81 84 HIS A O 1
ATOM 682 N N . PHE A 1 85 ? -9.128 -6.476 5.172 1.00 93.06 85 PHE A N 1
ATOM 683 C CA . PHE A 1 85 ? -9.306 -5.105 4.694 1.00 93.06 85 PHE A CA 1
ATOM 684 C C . PHE A 1 85 ? -8.630 -4.877 3.331 1.00 93.06 85 PHE A C 1
ATOM 686 O O . PHE A 1 85 ? -9.277 -4.402 2.395 1.00 93.06 85 PHE A O 1
ATOM 693 N N . VAL A 1 86 ? -7.358 -5.260 3.178 1.00 89.88 86 VAL A N 1
ATOM 694 C CA . VAL A 1 86 ? -6.651 -5.118 1.891 1.00 89.88 86 VAL A CA 1
ATOM 695 C C . VAL A 1 86 ? -7.229 -6.036 0.825 1.00 89.88 86 VAL A C 1
ATOM 697 O O . VAL A 1 86 ? -7.317 -5.625 -0.334 1.00 89.88 86 VAL A O 1
ATOM 700 N N . GLN A 1 87 ? -7.663 -7.242 1.193 1.00 88.62 87 GLN A N 1
ATOM 701 C CA . GLN A 1 87 ? -8.344 -8.134 0.262 1.00 88.62 87 GLN A CA 1
ATOM 702 C C . GLN A 1 87 ? -9.643 -7.501 -0.253 1.00 88.62 87 GLN A C 1
ATOM 704 O O . GLN A 1 87 ? -9.843 -7.432 -1.459 1.00 88.62 87 GLN A O 1
ATOM 709 N N . SER A 1 88 ? -10.456 -6.920 0.632 1.00 88.50 88 SER A N 1
ATOM 710 C CA . SER A 1 88 ? -11.701 -6.237 0.263 1.00 88.50 88 SER A CA 1
ATOM 711 C C . SER A 1 88 ? -11.464 -5.045 -0.673 1.00 88.50 88 SER A C 1
ATOM 713 O O . SER A 1 88 ? -12.217 -4.843 -1.628 1.00 88.50 88 SER A O 1
ATOM 715 N N . ILE A 1 89 ? -10.389 -4.276 -0.467 1.00 87.12 89 ILE A N 1
ATOM 716 C CA . ILE A 1 89 ? -9.984 -3.238 -1.429 1.00 87.12 89 ILE A CA 1
ATOM 717 C C . ILE A 1 89 ? -9.580 -3.871 -2.767 1.00 87.12 89 ILE A C 1
ATOM 719 O O . ILE A 1 89 ? -9.966 -3.369 -3.822 1.00 87.12 89 ILE A O 1
ATOM 723 N N . SER A 1 90 ? -8.814 -4.961 -2.723 1.00 84.44 90 SER A N 1
ATOM 724 C CA . SER A 1 90 ? -8.274 -5.638 -3.906 1.00 84.44 90 SER A CA 1
ATOM 725 C C . SER A 1 90 ? -9.363 -6.248 -4.785 1.00 84.44 90 SER A C 1
ATOM 727 O O . SER A 1 90 ? -9.283 -6.129 -6.002 1.00 84.44 90 SER A O 1
ATOM 729 N N . ASP A 1 91 ? -10.405 -6.827 -4.190 1.00 83.00 91 ASP A N 1
ATOM 730 C CA . ASP A 1 91 ? -11.531 -7.431 -4.916 1.00 83.00 91 ASP A CA 1
ATOM 731 C C . ASP A 1 91 ? -12.297 -6.406 -5.773 1.00 83.00 91 ASP A C 1
ATOM 733 O O . ASP A 1 91 ? -12.955 -6.761 -6.748 1.00 83.00 91 ASP A O 1
ATOM 737 N N . ASN A 1 92 ? -12.178 -5.117 -5.440 1.00 75.94 92 ASN A N 1
ATOM 738 C CA . ASN A 1 92 ? -12.805 -4.002 -6.151 1.00 75.94 92 ASN A CA 1
ATOM 739 C C . ASN A 1 92 ? -11.861 -3.291 -7.142 1.00 75.94 92 ASN A C 1
ATOM 741 O O . ASN A 1 92 ? -12.203 -2.228 -7.676 1.00 75.94 92 ASN A O 1
ATOM 745 N N . LEU A 1 93 ? -10.655 -3.823 -7.353 1.00 77.56 93 LEU A N 1
ATOM 746 C CA . LEU A 1 93 ? -9.640 -3.274 -8.249 1.00 77.56 93 LEU A CA 1
ATOM 747 C C . LEU A 1 93 ? -9.338 -4.245 -9.392 1.00 77.56 93 LEU A C 1
ATOM 749 O O . LEU A 1 93 ? -9.411 -5.462 -9.244 1.00 77.56 93 LEU A O 1
ATOM 753 N N . ASP A 1 94 ? -8.916 -3.699 -10.535 1.00 78.62 94 ASP A N 1
ATOM 754 C CA . ASP A 1 94 ? -8.423 -4.517 -11.641 1.00 78.62 94 ASP A CA 1
ATOM 755 C C . ASP A 1 94 ? -7.248 -5.389 -11.187 1.00 78.62 94 ASP A C 1
ATOM 757 O O . ASP A 1 94 ? -6.308 -4.913 -10.547 1.00 78.62 94 ASP A O 1
ATOM 761 N N . THR A 1 95 ? -7.227 -6.655 -11.605 1.00 73.06 95 THR A N 1
ATOM 762 C CA . THR A 1 95 ? -6.210 -7.637 -11.186 1.00 73.06 95 THR A CA 1
ATOM 763 C C . THR A 1 95 ? -4.773 -7.164 -11.444 1.00 73.06 95 THR A C 1
ATOM 765 O O . THR A 1 95 ? -3.853 -7.493 -10.696 1.00 73.06 95 THR A O 1
ATOM 768 N N . LYS A 1 96 ? -4.560 -6.363 -12.498 1.00 70.75 96 LYS A N 1
ATOM 769 C CA . LYS A 1 96 ? -3.254 -5.760 -12.812 1.00 70.75 96 LYS A CA 1
ATOM 770 C C . LYS A 1 96 ? -2.884 -4.641 -11.832 1.00 70.75 96 LYS A C 1
ATOM 772 O O . LYS A 1 96 ? -1.731 -4.562 -11.419 1.00 70.75 96 LYS A O 1
ATOM 777 N N . ALA A 1 97 ? -3.853 -3.814 -11.438 1.00 67.69 97 ALA A N 1
ATOM 778 C CA . ALA A 1 97 ? -3.661 -2.755 -10.451 1.00 67.69 97 ALA A CA 1
ATOM 779 C C . ALA A 1 97 ? -3.389 -3.337 -9.057 1.00 67.69 97 ALA A C 1
ATOM 781 O O . ALA A 1 97 ? -2.494 -2.863 -8.362 1.00 67.69 97 ALA A O 1
ATOM 782 N N . VAL A 1 98 ? -4.074 -4.425 -8.688 1.00 69.50 98 VAL A N 1
ATOM 783 C CA . VAL A 1 98 ? -3.820 -5.149 -7.432 1.00 69.50 98 VAL A CA 1
ATOM 784 C C . VAL A 1 98 ? -2.372 -5.626 -7.364 1.00 69.50 98 VAL A C 1
ATOM 786 O O . VAL A 1 98 ? -1.681 -5.309 -6.403 1.00 69.50 98 VAL A O 1
ATOM 789 N N . LYS A 1 99 ? -1.874 -6.307 -8.406 1.00 68.12 99 LYS A N 1
ATOM 790 C CA . LYS A 1 99 ? -0.489 -6.816 -8.442 1.00 68.12 99 LYS A CA 1
ATOM 791 C C . LYS A 1 99 ? 0.569 -5.716 -8.339 1.00 68.12 99 LYS A C 1
ATOM 793 O O . LYS A 1 99 ? 1.634 -5.944 -7.772 1.00 68.12 99 LYS A O 1
ATOM 798 N N . LEU A 1 100 ? 0.282 -4.540 -8.895 1.00 61.69 100 LEU A N 1
ATOM 799 C CA . LEU A 1 100 ? 1.204 -3.405 -8.890 1.00 61.69 100 LEU A CA 1
ATOM 800 C C . LEU A 1 100 ? 1.248 -2.678 -7.548 1.00 61.69 100 LEU A C 1
ATOM 802 O O . LEU A 1 100 ? 2.315 -2.221 -7.138 1.00 61.69 100 LEU A O 1
ATOM 806 N N . VAL A 1 101 ? 0.097 -2.530 -6.893 1.00 67.88 101 VAL A N 1
ATOM 807 C CA . VAL A 1 101 ? -0.068 -1.540 -5.821 1.00 67.88 101 VAL A CA 1
ATOM 808 C C . VAL A 1 101 ? -0.267 -2.190 -4.455 1.00 67.88 101 VAL A C 1
ATOM 810 O O . VAL A 1 101 ? 0.112 -1.603 -3.444 1.00 67.88 101 VAL A O 1
ATOM 813 N N . LEU A 1 102 ? -0.809 -3.408 -4.402 1.00 77.19 102 LEU A N 1
ATOM 814 C CA . LEU A 1 102 ? -1.192 -4.060 -3.154 1.00 77.19 102 LEU A CA 1
ATOM 815 C C . LEU A 1 102 ? -0.479 -5.401 -2.976 1.00 77.19 102 LEU A C 1
ATOM 817 O O . LEU A 1 102 ? -0.236 -6.163 -3.909 1.00 77.19 102 LEU A O 1
ATOM 821 N N . ARG A 1 103 ? -0.122 -5.692 -1.727 1.00 82.56 103 ARG A N 1
ATOM 822 C CA . ARG A 1 103 ? 0.318 -7.016 -1.284 1.00 82.56 103 ARG A CA 1
ATOM 823 C C . ARG A 1 103 ? -0.362 -7.367 0.029 1.00 82.56 103 ARG A C 1
ATOM 825 O O . ARG A 1 103 ? -0.796 -6.447 0.721 1.00 82.56 103 ARG A O 1
ATOM 832 N N . PRO A 1 104 ? -0.400 -8.656 0.401 1.00 83.44 104 PRO A N 1
ATOM 833 C CA . PRO A 1 104 ? -0.834 -9.042 1.732 1.00 83.44 104 PRO A CA 1
ATOM 834 C C . PRO A 1 104 ? -0.039 -8.285 2.802 1.00 83.44 104 PRO A C 1
ATOM 836 O O . PRO A 1 104 ? 1.186 -8.138 2.694 1.00 83.44 104 PRO A O 1
ATOM 839 N N . ILE A 1 105 ? -0.759 -7.797 3.812 1.00 89.00 105 ILE A N 1
ATOM 840 C CA . ILE A 1 105 ? -0.178 -7.139 4.983 1.00 89.00 105 ILE A CA 1
ATOM 841 C C . ILE A 1 105 ? 0.559 -8.183 5.825 1.00 89.00 105 ILE A C 1
ATOM 843 O O . ILE A 1 105 ? 0.059 -9.294 6.032 1.00 89.00 105 ILE A O 1
ATOM 847 N N . THR A 1 106 ? 1.739 -7.816 6.318 1.00 90.31 106 THR A N 1
ATOM 848 C CA . THR A 1 106 ? 2.560 -8.617 7.235 1.00 90.31 106 THR A CA 1
ATOM 849 C C . THR A 1 106 ? 2.673 -7.945 8.607 1.00 90.31 106 THR A C 1
ATOM 851 O O . THR A 1 106 ? 2.347 -6.769 8.772 1.00 90.31 106 THR A O 1
ATOM 854 N N . GLN A 1 107 ? 3.166 -8.678 9.613 1.00 89.56 107 GLN A N 1
ATOM 855 C CA . GLN A 1 107 ? 3.444 -8.100 10.939 1.00 89.56 107 GLN A CA 1
ATOM 856 C C . GLN A 1 107 ? 4.457 -6.950 10.881 1.00 89.56 107 GLN A C 1
ATOM 858 O O . GLN A 1 107 ? 4.340 -5.983 11.632 1.00 89.56 107 GLN A O 1
ATOM 863 N N . ASP A 1 108 ? 5.425 -7.019 9.966 1.00 87.94 108 ASP A N 1
ATOM 864 C CA . ASP A 1 108 ? 6.430 -5.967 9.807 1.00 87.94 108 ASP A CA 1
ATOM 865 C C . ASP A 1 108 ? 5.810 -4.648 9.345 1.00 87.94 108 ASP A C 1
ATOM 867 O O . ASP A 1 108 ? 6.278 -3.578 9.746 1.00 87.94 108 ASP A O 1
ATOM 871 N N . ASP A 1 109 ? 4.735 -4.707 8.549 1.00 88.12 109 ASP A N 1
ATOM 872 C CA . ASP A 1 109 ? 3.996 -3.524 8.105 1.00 88.12 109 ASP A CA 1
ATOM 873 C C . ASP A 1 109 ? 3.338 -2.813 9.284 1.00 88.12 109 ASP A C 1
ATOM 875 O O . ASP A 1 109 ? 3.470 -1.594 9.401 1.00 88.12 109 ASP A O 1
ATOM 879 N N . ILE A 1 110 ? 2.703 -3.582 10.175 1.00 88.56 110 ILE A N 1
ATOM 880 C CA . ILE A 1 110 ? 2.065 -3.088 11.402 1.00 88.56 110 ILE A CA 1
ATOM 881 C C . ILE A 1 110 ? 3.120 -2.482 12.324 1.00 88.56 110 ILE A C 1
ATOM 883 O O . ILE A 1 110 ? 2.981 -1.334 12.744 1.00 88.56 110 ILE A O 1
ATOM 887 N N . ARG A 1 111 ? 4.207 -3.220 12.585 1.00 88.00 111 ARG A N 1
ATOM 888 C CA . ARG A 1 111 ? 5.287 -2.767 13.468 1.00 88.00 111 ARG A CA 1
ATOM 889 C C . ARG A 1 111 ? 5.839 -1.428 13.019 1.00 88.00 111 ARG A C 1
ATOM 891 O O . ARG A 1 111 ? 5.866 -0.483 13.794 1.00 88.00 111 ARG A O 1
ATOM 898 N N . GLY A 1 112 ? 6.248 -1.314 11.763 1.00 84.38 112 GLY A N 1
ATOM 899 C CA . GLY A 1 112 ? 6.828 -0.046 11.338 1.00 84.38 112 GLY A CA 1
ATOM 900 C C . GLY A 1 112 ? 5.794 1.041 11.025 1.00 84.38 112 GLY A C 1
ATOM 901 O O . GLY A 1 112 ? 6.188 2.195 10.931 1.00 84.38 112 GLY A O 1
ATOM 902 N N . ALA A 1 113 ? 4.494 0.736 10.895 1.00 85.88 113 ALA A N 1
ATOM 903 C CA . ALA A 1 113 ? 3.459 1.775 10.938 1.00 85.88 113 ALA A CA 1
ATOM 904 C C . ALA A 1 113 ? 3.394 2.408 12.339 1.00 85.88 113 ALA A C 1
ATOM 906 O O . ALA A 1 113 ? 3.344 3.630 12.454 1.00 85.88 113 ALA A O 1
ATOM 907 N N . VAL A 1 114 ? 3.500 1.586 13.388 1.00 86.62 114 VAL A N 1
ATOM 908 C CA . VAL A 1 114 ? 3.620 2.027 14.786 1.00 86.62 114 VAL A CA 1
ATOM 909 C C . VAL A 1 114 ? 4.927 2.792 15.027 1.00 86.62 114 VAL A C 1
ATOM 911 O O . VAL A 1 114 ? 4.905 3.877 15.596 1.00 86.62 114 VAL A O 1
ATOM 914 N N . GLU A 1 115 ? 6.067 2.303 14.529 1.00 84.44 115 GLU A N 1
ATOM 915 C CA . GLU A 1 115 ? 7.354 3.011 14.670 1.00 84.44 115 GLU A CA 1
ATOM 916 C C . GLU A 1 115 ? 7.367 4.364 13.941 1.00 84.44 115 GLU A C 1
ATOM 918 O O . GLU A 1 115 ? 7.950 5.329 14.432 1.00 84.44 115 GLU A O 1
ATOM 923 N N . CYS A 1 116 ? 6.733 4.454 12.765 1.00 78.44 116 CYS A N 1
ATOM 924 C CA . CYS A 1 116 ? 6.670 5.700 11.997 1.00 78.44 116 CYS A CA 1
ATOM 925 C C . CYS A 1 116 ? 5.672 6.708 12.577 1.00 78.44 116 CYS A C 1
ATOM 927 O O . CYS A 1 116 ? 5.767 7.895 12.259 1.00 78.44 116 CYS A O 1
ATOM 929 N N . ASN A 1 117 ? 4.717 6.254 13.390 1.00 77.31 117 ASN A N 1
ATOM 930 C CA . ASN A 1 117 ? 3.701 7.099 13.988 1.00 77.31 117 ASN A CA 1
ATOM 931 C C . ASN A 1 117 ? 3.564 6.795 15.490 1.00 77.31 117 ASN A C 1
ATOM 933 O O . ASN A 1 117 ? 2.749 5.956 15.871 1.00 77.31 117 ASN A O 1
ATOM 937 N N . PRO A 1 118 ? 4.292 7.519 16.362 1.00 74.12 118 PRO A N 1
ATOM 938 C CA . PRO A 1 118 ? 4.292 7.265 17.804 1.00 74.12 118 PRO A CA 1
ATOM 939 C C . PRO A 1 118 ? 2.940 7.536 18.484 1.00 74.12 118 PRO A C 1
ATOM 941 O O . PRO A 1 118 ? 2.781 7.226 19.660 1.00 74.12 118 PRO A O 1
ATOM 944 N N . SER A 1 119 ? 1.957 8.102 17.768 1.00 74.31 119 SER A N 1
ATOM 945 C CA . SER A 1 119 ? 0.572 8.198 18.255 1.00 74.31 119 SER A CA 1
ATOM 946 C C . SER A 1 119 ? -0.206 6.875 18.159 1.00 74.31 119 SER A C 1
ATOM 948 O O . SER A 1 119 ? -1.310 6.768 18.699 1.00 74.31 119 SER A O 1
ATOM 950 N N . LEU A 1 120 ? 0.363 5.864 17.491 1.00 78.00 120 LEU A N 1
ATOM 951 C CA . LEU A 1 120 ? -0.159 4.505 17.440 1.00 78.00 120 LEU A CA 1
ATOM 952 C C . LEU A 1 120 ? 0.472 3.646 18.558 1.00 78.00 120 LEU A C 1
ATOM 954 O O . LEU A 1 120 ? 1.598 3.185 18.436 1.00 78.00 120 LEU A O 1
ATOM 958 N N . SER A 1 121 ? -0.252 3.404 19.646 1.00 78.81 121 SER A N 1
ATOM 959 C CA . SER A 1 121 ? -0.021 2.379 20.662 1.00 78.81 121 SER A CA 1
ATOM 960 C C . SER A 1 121 ? -0.901 1.147 20.420 1.00 78.81 121 SER A C 1
ATOM 962 O O . SER A 1 121 ? -2.118 1.228 20.277 1.00 78.81 121 SER A O 1
ATOM 964 N N . LEU A 1 122 ? -0.297 -0.037 20.400 1.00 79.75 122 LEU A N 1
ATOM 965 C CA . LEU A 1 122 ? -1.047 -1.283 20.261 1.00 79.75 122 LEU A CA 1
ATOM 966 C C . LEU A 1 122 ? -1.598 -1.729 21.621 1.00 79.75 122 LEU A C 1
ATOM 968 O O . LEU A 1 122 ? -0.944 -2.468 22.355 1.00 79.75 122 LEU A O 1
ATOM 972 N N . ASP A 1 123 ? -2.804 -1.268 21.941 1.00 77.69 123 ASP A N 1
ATOM 973 C CA . ASP A 1 123 ? -3.548 -1.732 23.111 1.00 77.69 123 ASP A CA 1
ATOM 974 C C . ASP A 1 123 ? -4.115 -3.143 22.885 1.00 77.69 123 ASP A C 1
ATOM 976 O O . ASP A 1 123 ? -4.321 -3.585 21.753 1.00 77.69 123 ASP A O 1
ATOM 980 N N . SER A 1 124 ? -4.418 -3.855 23.975 1.00 77.44 124 SER A N 1
ATOM 981 C CA . SER A 1 124 ? -4.982 -5.214 23.915 1.00 77.44 124 SER A CA 1
ATOM 982 C C . SER A 1 124 ? -6.346 -5.282 23.217 1.00 77.44 124 SER A C 1
ATOM 984 O O . SER A 1 124 ? -6.709 -6.326 22.672 1.00 77.44 124 SER A O 1
ATOM 986 N N . LEU A 1 125 ? -7.091 -4.172 23.220 1.00 83.56 125 LEU A N 1
ATOM 987 C CA . LEU A 1 125 ? -8.405 -4.035 22.604 1.00 83.56 125 LEU A CA 1
ATOM 988 C C . LEU A 1 125 ? -8.481 -2.741 21.790 1.00 83.56 125 LEU A C 1
ATOM 990 O O . LEU A 1 125 ? -8.329 -1.644 22.323 1.00 83.56 125 LEU A O 1
ATOM 994 N N . ILE A 1 126 ? -8.790 -2.881 20.507 1.00 87.75 126 ILE A N 1
ATOM 995 C CA . ILE A 1 126 ? -8.736 -1.823 19.500 1.00 87.75 126 ILE A CA 1
ATOM 996 C C . ILE A 1 126 ? -10.161 -1.385 19.150 1.00 87.75 126 ILE A C 1
ATOM 998 O O . ILE A 1 126 ? -10.982 -2.199 18.738 1.00 87.75 126 ILE A O 1
ATOM 1002 N N . THR A 1 127 ? -10.478 -0.099 19.298 1.00 90.12 127 THR A N 1
ATOM 1003 C CA . THR A 1 127 ? -11.784 0.443 18.881 1.00 90.12 127 THR A CA 1
ATOM 1004 C C . THR A 1 127 ? -11.852 0.618 17.364 1.00 90.12 127 THR A C 1
ATOM 1006 O O . THR A 1 127 ? -10.822 0.660 16.693 1.00 90.12 127 THR A O 1
ATOM 1009 N N . TYR A 1 128 ? -13.055 0.796 16.812 1.00 89.94 128 TYR A N 1
ATOM 1010 C CA . TYR A 1 128 ? -13.240 1.040 15.376 1.00 89.94 128 TYR A CA 1
ATOM 1011 C C . TYR A 1 128 ? -12.413 2.227 14.854 1.00 89.94 128 TYR A C 1
ATOM 1013 O O . TYR A 1 128 ? -11.666 2.092 13.887 1.00 89.94 128 TYR A O 1
ATOM 1021 N N . GLN A 1 129 ? -12.490 3.380 15.528 1.00 90.06 129 GLN A N 1
ATOM 1022 C CA . GLN A 1 129 ? -11.735 4.576 15.132 1.00 90.06 129 GLN A CA 1
ATOM 1023 C C . GLN A 1 129 ? -10.224 4.332 15.177 1.00 90.06 129 GLN A C 1
ATOM 1025 O O . GLN A 1 129 ? -9.468 4.874 14.373 1.00 90.06 129 GLN A O 1
ATOM 1030 N N . TYR A 1 130 ? -9.780 3.514 16.130 1.00 89.69 130 TYR A N 1
ATOM 1031 C CA . TYR A 1 130 ? -8.378 3.175 16.271 1.00 89.69 130 TYR A CA 1
ATOM 1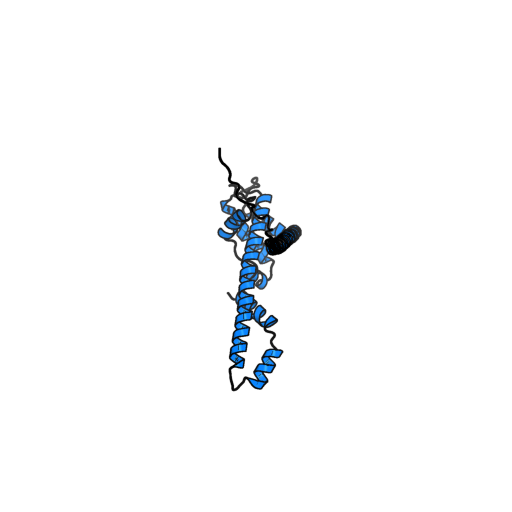032 C C . TYR A 1 130 ? -7.909 2.215 15.178 1.00 89.69 130 TYR A C 1
ATOM 1034 O O . TYR A 1 130 ? -6.870 2.437 14.556 1.00 89.69 130 TYR A O 1
ATOM 1042 N N . PHE A 1 131 ? -8.722 1.205 14.872 1.00 91.62 131 PHE A N 1
ATOM 1043 C CA . PHE A 1 131 ? -8.503 0.303 13.750 1.00 91.62 131 PHE A CA 1
ATOM 1044 C C . PHE A 1 131 ? -8.427 1.061 12.420 1.00 91.62 131 PHE A C 1
ATOM 1046 O O . PHE A 1 131 ? -7.514 0.810 11.640 1.00 91.62 131 PHE A O 1
ATOM 1053 N N . GLU A 1 132 ? -9.315 2.031 12.182 1.00 92.69 132 GLU A N 1
ATOM 1054 C CA . GLU A 1 132 ? -9.286 2.867 10.976 1.00 92.69 132 GLU A CA 1
ATOM 1055 C C . GLU A 1 132 ? -7.953 3.616 10.826 1.00 92.69 132 GLU A C 1
ATOM 1057 O O . GLU A 1 132 ? -7.371 3.643 9.738 1.00 92.69 132 GLU A O 1
ATOM 1062 N N . ARG A 1 133 ? -7.429 4.187 11.920 1.00 91.06 133 ARG A N 1
ATOM 1063 C CA . ARG A 1 133 ? -6.123 4.867 11.919 1.00 91.06 133 ARG A CA 1
ATOM 1064 C C . ARG A 1 133 ? -4.980 3.906 11.601 1.00 91.06 133 ARG A C 1
ATOM 1066 O O . ARG A 1 133 ? -4.124 4.238 10.784 1.00 91.06 133 ARG A O 1
ATOM 1073 N N . ILE A 1 134 ? -4.982 2.710 12.193 1.00 91.06 134 ILE A N 1
ATOM 1074 C CA . ILE A 1 134 ? -3.971 1.684 11.899 1.00 91.06 134 ILE A CA 1
ATOM 1075 C C . ILE A 1 134 ? -4.072 1.244 10.433 1.00 91.06 134 ILE A C 1
ATOM 1077 O O . ILE A 1 134 ? -3.065 1.223 9.728 1.00 91.06 134 ILE A O 1
ATOM 1081 N N . ALA A 1 135 ? -5.277 0.937 9.946 1.00 92.31 135 ALA A N 1
ATOM 1082 C CA . ALA A 1 135 ? -5.515 0.503 8.572 1.00 92.31 135 ALA A CA 1
ATOM 1083 C C . ALA A 1 135 ? -5.041 1.545 7.552 1.00 92.31 135 ALA A C 1
ATOM 1085 O O . ALA A 1 135 ? -4.417 1.194 6.551 1.00 92.31 135 ALA A O 1
ATOM 1086 N N . ARG A 1 136 ? -5.273 2.829 7.838 1.00 92.12 136 ARG A N 1
ATOM 1087 C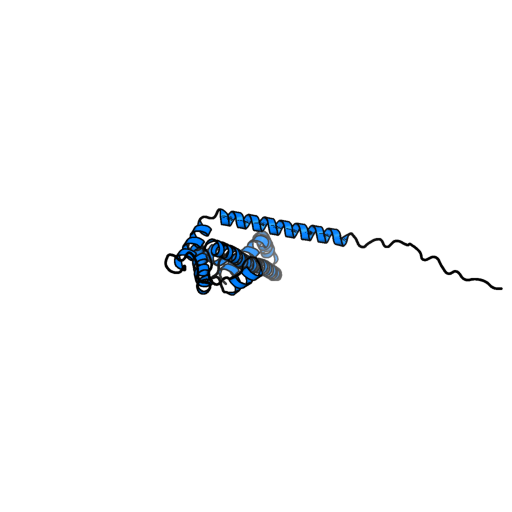 CA . ARG A 1 136 ? -4.787 3.962 7.045 1.00 92.12 136 ARG A CA 1
ATOM 1088 C C . ARG A 1 136 ? -3.266 4.001 6.958 1.00 92.12 136 ARG A C 1
ATOM 1090 O O . ARG A 1 136 ? -2.723 4.038 5.855 1.00 92.12 136 ARG A O 1
ATOM 1097 N N . GLU A 1 137 ? -2.575 3.979 8.094 1.00 90.38 137 GLU A N 1
ATOM 1098 C CA . GLU A 1 137 ? -1.111 4.065 8.116 1.00 90.38 137 GLU A CA 1
ATOM 1099 C C . GLU A 1 137 ? -0.452 2.832 7.491 1.00 90.38 137 GLU A C 1
ATOM 1101 O O . GLU A 1 137 ? 0.492 2.952 6.704 1.00 90.38 137 GLU A O 1
ATOM 1106 N N . VAL A 1 138 ? -1.001 1.643 7.745 1.00 90.62 138 VAL A N 1
ATOM 1107 C CA . VAL A 1 138 ? -0.530 0.407 7.115 1.00 90.62 138 VAL A CA 1
ATOM 1108 C C . VAL A 1 138 ? -0.760 0.440 5.602 1.00 90.62 138 VAL A C 1
ATOM 1110 O O . VAL A 1 138 ? 0.153 0.105 4.847 1.00 90.62 138 VAL A O 1
ATOM 1113 N N . LEU A 1 139 ? -1.921 0.909 5.129 1.00 89.94 139 LEU A N 1
ATOM 1114 C CA . LEU A 1 139 ? -2.198 1.036 3.695 1.00 89.94 139 LEU A CA 1
ATOM 1115 C C . LEU A 1 139 ? -1.225 2.004 3.013 1.00 89.94 139 LEU A C 1
ATOM 1117 O O . LEU A 1 139 ? -0.642 1.655 1.985 1.00 89.94 139 LEU A O 1
ATOM 1121 N N . LYS A 1 140 ? -1.004 3.192 3.595 1.00 88.38 140 LYS A N 1
ATOM 1122 C CA . LYS A 1 140 ? -0.016 4.163 3.094 1.00 88.38 140 LYS A CA 1
ATOM 1123 C C . LYS A 1 140 ? 1.363 3.521 2.992 1.00 88.38 140 LYS A C 1
ATOM 1125 O O . LYS A 1 140 ? 2.045 3.673 1.980 1.00 88.38 140 LYS A O 1
ATOM 1130 N N . ARG A 1 141 ? 1.776 2.777 4.018 1.00 86.62 141 ARG A N 1
ATOM 1131 C CA . ARG A 1 141 ? 3.091 2.138 4.057 1.00 86.62 141 ARG A CA 1
ATOM 1132 C C . ARG A 1 141 ? 3.246 1.046 3.007 1.00 86.62 141 ARG A C 1
ATOM 1134 O O . ARG A 1 141 ? 4.247 1.052 2.294 1.00 86.62 141 ARG A O 1
ATOM 1141 N N . VAL A 1 142 ? 2.262 0.159 2.871 1.00 86.69 142 VAL A N 1
ATOM 1142 C CA . VAL A 1 142 ? 2.261 -0.894 1.843 1.00 86.69 142 VAL A CA 1
ATOM 1143 C C . VAL A 1 142 ? 2.295 -0.279 0.443 1.00 86.69 142 VAL A C 1
ATOM 1145 O O . VAL A 1 142 ? 3.096 -0.703 -0.393 1.00 86.69 142 VAL A O 1
ATOM 1148 N N . ALA A 1 143 ? 1.495 0.763 0.202 1.00 84.25 143 ALA A N 1
ATOM 1149 C CA . ALA A 1 143 ? 1.487 1.482 -1.068 1.00 84.25 143 ALA A CA 1
ATOM 1150 C C . ALA A 1 143 ? 2.837 2.163 -1.356 1.00 84.25 143 ALA A C 1
ATOM 1152 O O . ALA A 1 143 ? 3.331 2.105 -2.481 1.00 84.25 143 ALA A O 1
ATOM 1153 N N . LEU A 1 144 ? 3.476 2.766 -0.348 1.00 83.88 144 LEU A N 1
ATOM 1154 C CA . LEU A 1 144 ? 4.798 3.382 -0.486 1.00 83.88 144 LEU A CA 1
ATOM 1155 C C . LEU A 1 144 ? 5.900 2.352 -0.751 1.00 83.88 144 LEU A C 1
ATOM 1157 O O . LEU A 1 144 ? 6.764 2.592 -1.591 1.00 83.88 144 LEU A O 1
ATOM 1161 N N . ASP A 1 145 ? 5.889 1.219 -0.054 1.00 83.56 145 ASP A N 1
ATOM 1162 C CA . ASP A 1 145 ? 6.858 0.137 -0.245 1.00 83.56 145 ASP A CA 1
ATOM 1163 C C . ASP A 1 145 ? 6.765 -0.443 -1.665 1.00 83.56 145 ASP A C 1
ATOM 1165 O O . ASP A 1 145 ? 7.763 -0.549 -2.388 1.00 83.56 145 ASP A O 1
ATOM 1169 N N . ARG A 1 146 ? 5.538 -0.697 -2.135 1.00 81.38 146 ARG A N 1
ATOM 1170 C CA . ARG A 1 146 ? 5.289 -1.119 -3.518 1.00 81.38 146 ARG A CA 1
ATOM 1171 C C . ARG A 1 146 ? 5.645 -0.040 -4.534 1.00 81.38 146 ARG A C 1
ATOM 1173 O O . ARG A 1 146 ? 6.298 -0.353 -5.528 1.00 81.38 146 ARG A O 1
ATOM 1180 N N . GLY A 1 147 ? 5.325 1.223 -4.259 1.00 80.31 147 GLY A N 1
ATOM 1181 C CA . GLY A 1 147 ? 5.714 2.360 -5.094 1.00 80.31 147 GLY A CA 1
ATOM 1182 C C . GLY A 1 147 ? 7.232 2.496 -5.242 1.00 80.31 147 GLY A C 1
ATOM 1183 O O . GLY A 1 147 ? 7.726 2.721 -6.346 1.00 80.31 147 GLY A O 1
ATOM 1184 N N . LYS A 1 148 ? 7.998 2.273 -4.166 1.00 82.88 148 LYS A N 1
ATOM 1185 C CA . LYS A 1 148 ? 9.469 2.239 -4.206 1.00 82.88 148 LYS A CA 1
ATOM 1186 C C . LYS A 1 148 ? 9.986 1.086 -5.059 1.00 82.88 148 LYS A C 1
ATOM 1188 O O . LYS A 1 148 ? 10.858 1.304 -5.899 1.00 82.88 148 LYS A O 1
ATOM 1193 N N . ARG A 1 149 ? 9.440 -0.123 -4.881 1.00 80.94 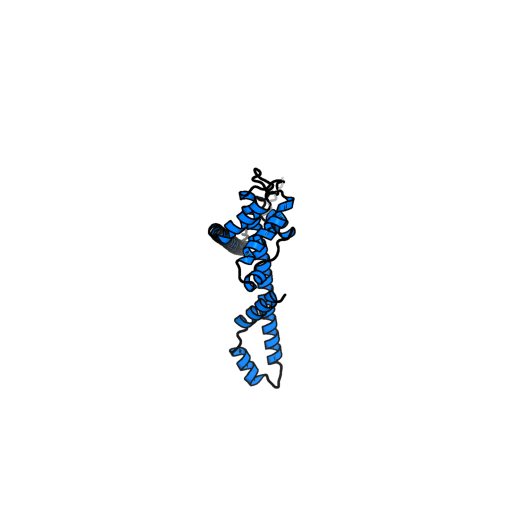149 ARG A N 1
ATOM 1194 C CA . ARG A 1 149 ? 9.810 -1.293 -5.695 1.00 80.94 149 ARG A CA 1
ATOM 1195 C C . ARG A 1 149 ? 9.503 -1.050 -7.177 1.00 80.94 149 ARG A C 1
ATOM 1197 O O . ARG A 1 149 ? 10.352 -1.326 -8.019 1.00 80.94 149 ARG A O 1
ATOM 1204 N N . LEU A 1 150 ? 8.347 -0.468 -7.497 1.00 80.12 150 LEU A N 1
ATOM 1205 C CA . LEU A 1 150 ? 7.987 -0.081 -8.863 1.00 80.12 150 LEU A CA 1
ATOM 1206 C C . LEU A 1 150 ? 8.959 0.963 -9.432 1.00 80.12 150 LEU A C 1
ATOM 1208 O O . LEU A 1 150 ? 9.433 0.811 -10.556 1.00 80.12 150 LEU A O 1
ATOM 1212 N N . GLY A 1 151 ? 9.310 1.983 -8.644 1.00 78.88 151 GLY A N 1
ATOM 1213 C CA . GLY A 1 151 ? 10.323 2.976 -9.004 1.00 78.88 151 GLY A CA 1
ATOM 1214 C C . GLY A 1 151 ? 11.678 2.347 -9.328 1.00 78.88 151 GLY A C 1
ATOM 1215 O O . GLY A 1 151 ? 12.279 2.670 -10.352 1.00 78.88 151 GLY A O 1
ATOM 1216 N N . LEU A 1 152 ? 12.124 1.389 -8.509 1.00 81.44 152 LEU A N 1
ATOM 1217 C CA . LEU A 1 152 ? 13.361 0.644 -8.740 1.00 81.44 152 LEU A CA 1
ATOM 1218 C C . LEU A 1 152 ? 13.317 -0.135 -10.061 1.00 81.44 152 LEU A C 1
ATOM 1220 O O . LEU A 1 152 ? 14.263 -0.065 -10.846 1.00 81.44 152 LEU A O 1
ATOM 1224 N N . PHE A 1 153 ? 12.211 -0.828 -10.344 1.00 78.69 153 PHE A N 1
ATOM 1225 C CA . PHE A 1 153 ? 12.043 -1.545 -11.608 1.00 78.69 153 PHE A CA 1
ATOM 1226 C C . PHE A 1 153 ? 12.008 -0.610 -12.820 1.00 78.69 153 PHE A C 1
ATOM 1228 O O . PHE A 1 153 ? 12.618 -0.929 -13.838 1.00 78.69 153 PHE A O 1
ATOM 1235 N N . MET A 1 154 ? 11.354 0.554 -12.727 1.00 78.75 154 MET A N 1
ATOM 1236 C CA . MET A 1 154 ? 11.371 1.557 -13.799 1.00 78.75 154 MET A CA 1
ATOM 1237 C C . MET A 1 154 ? 12.795 2.031 -14.108 1.00 78.75 154 MET A C 1
ATOM 1239 O O . MET A 1 154 ? 13.182 2.077 -15.276 1.00 78.75 154 MET A O 1
ATOM 1243 N N . ILE A 1 155 ? 13.599 2.320 -13.080 1.00 80.00 155 ILE A N 1
ATOM 1244 C CA . ILE A 1 155 ? 15.009 2.700 -13.251 1.00 80.00 155 ILE A CA 1
ATOM 1245 C C . ILE A 1 155 ? 15.799 1.547 -13.888 1.00 80.00 155 ILE A C 1
ATOM 1247 O O . ILE A 1 155 ? 16.521 1.763 -14.863 1.00 80.00 155 ILE A O 1
ATOM 1251 N N . GLY A 1 156 ? 15.620 0.316 -13.399 1.00 77.62 156 GLY A N 1
ATOM 1252 C CA . GLY A 1 156 ? 16.251 -0.877 -13.969 1.00 77.62 156 GLY A CA 1
ATOM 1253 C C . GLY A 1 156 ? 15.913 -1.080 -15.450 1.00 77.62 156 GLY A C 1
ATOM 1254 O O . GLY A 1 156 ? 16.806 -1.331 -16.259 1.00 77.62 156 GLY A O 1
ATOM 1255 N N . GLY A 1 157 ? 14.649 -0.884 -15.832 1.00 76.69 157 GLY A N 1
ATOM 1256 C CA . GLY A 1 157 ? 14.204 -0.944 -17.224 1.00 76.69 157 GLY A CA 1
ATOM 1257 C C . GLY A 1 157 ? 14.862 0.122 -18.104 1.00 76.69 157 GLY A C 1
ATOM 1258 O O . GLY A 1 157 ? 15.331 -0.186 -19.201 1.00 76.69 157 GLY A O 1
ATOM 1259 N N . ILE A 1 158 ? 14.993 1.361 -17.616 1.00 78.75 158 ILE A N 1
ATOM 1260 C CA . ILE A 1 158 ? 15.718 2.431 -18.325 1.00 78.75 158 ILE A CA 1
ATOM 1261 C C . ILE A 1 158 ? 17.177 2.037 -18.581 1.00 78.75 158 ILE A C 1
ATOM 1263 O O . ILE A 1 158 ? 17.663 2.205 -19.706 1.00 78.75 158 ILE A O 1
ATOM 1267 N N . PHE A 1 159 ? 17.858 1.487 -17.571 1.00 79.06 159 PHE A N 1
ATOM 1268 C CA . PHE A 1 159 ? 19.237 1.011 -17.699 1.00 79.06 159 PHE A CA 1
ATOM 1269 C C . PHE A 1 159 ? 19.359 -0.150 -18.691 1.00 79.06 159 PHE A C 1
ATOM 1271 O O . PHE A 1 159 ? 20.239 -0.119 -19.554 1.00 79.06 159 PHE A O 1
ATOM 1278 N N . ALA A 1 160 ? 18.461 -1.135 -18.631 1.00 78.44 160 ALA A N 1
ATOM 1279 C CA . ALA A 1 160 ? 18.465 -2.283 -19.535 1.00 78.44 160 ALA A CA 1
ATOM 1280 C C . ALA A 1 160 ? 18.297 -1.861 -21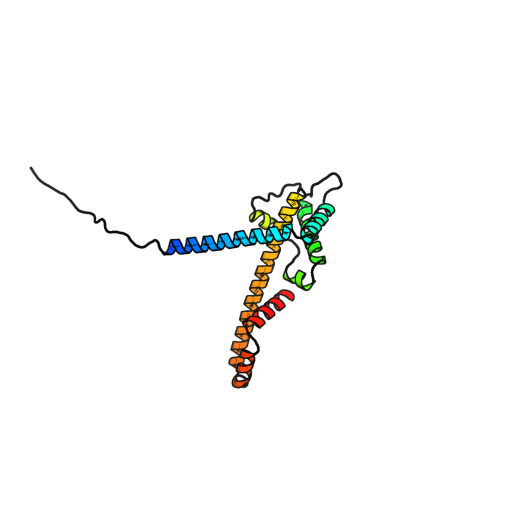.005 1.00 78.44 160 ALA A C 1
ATOM 1282 O O . ALA A 1 160 ? 19.059 -2.292 -21.877 1.00 78.44 160 ALA A O 1
ATOM 1283 N N . VAL A 1 161 ? 17.352 -0.957 -21.288 1.00 78.38 161 VAL A N 1
ATOM 1284 C CA . VAL A 1 161 ? 17.134 -0.420 -22.641 1.00 78.38 161 VAL A CA 1
ATOM 1285 C C . VAL A 1 161 ? 18.341 0.408 -23.102 1.00 78.38 161 VAL A C 1
ATOM 1287 O O . VAL A 1 161 ? 18.742 0.307 -24.263 1.00 78.38 161 VAL A O 1
ATOM 1290 N N . HIS A 1 162 ? 18.975 1.180 -22.211 1.00 77.56 162 HIS A N 1
ATOM 1291 C CA . HIS A 1 162 ? 20.206 1.916 -22.530 1.00 77.56 162 HIS A CA 1
ATOM 1292 C C . HIS A 1 162 ? 21.371 0.993 -22.894 1.00 77.56 162 HIS A C 1
ATOM 1294 O O . HIS A 1 162 ? 22.017 1.207 -23.922 1.00 77.56 162 HIS A O 1
ATOM 1300 N N . MET A 1 163 ? 21.618 -0.046 -22.094 1.00 76.75 163 MET A N 1
ATOM 1301 C CA . MET A 1 163 ? 22.685 -1.017 -22.354 1.00 76.75 163 MET A CA 1
ATOM 1302 C C . MET A 1 163 ? 22.444 -1.776 -23.658 1.00 76.75 163 MET A C 1
ATOM 1304 O O . MET A 1 163 ? 23.359 -1.926 -24.465 1.00 76.75 163 MET A O 1
ATOM 1308 N N . THR A 1 164 ? 21.193 -2.157 -23.922 1.00 74.00 164 THR A N 1
ATOM 1309 C CA . THR A 1 164 ? 20.802 -2.842 -25.161 1.00 74.00 164 THR A CA 1
ATOM 1310 C C . THR A 1 164 ? 21.020 -1.951 -26.386 1.00 74.00 164 THR A C 1
ATOM 1312 O O . THR A 1 164 ? 21.640 -2.381 -27.357 1.00 74.00 164 THR A O 1
ATOM 1315 N N . LYS A 1 165 ? 20.615 -0.672 -26.338 1.00 69.31 165 LYS A N 1
ATOM 1316 C CA . LYS A 1 165 ? 20.924 0.294 -27.409 1.00 69.31 165 LYS A CA 1
ATOM 1317 C C . LYS A 1 165 ? 22.432 0.476 -27.605 1.00 69.31 165 LYS A C 1
ATOM 1319 O O . LYS A 1 165 ? 22.889 0.569 -28.742 1.00 69.31 165 LYS A O 1
ATOM 1324 N N . GLY A 1 166 ? 23.199 0.526 -26.516 1.00 65.00 166 GLY A N 1
ATOM 1325 C CA . GLY A 1 166 ? 24.659 0.624 -26.554 1.00 65.00 166 GLY A CA 1
ATOM 1326 C C . GLY A 1 166 ? 25.325 -0.593 -27.203 1.00 65.00 166 GLY A C 1
ATOM 1327 O O . GLY A 1 166 ? 26.276 -0.430 -27.962 1.00 65.00 166 GLY A O 1
ATOM 1328 N N . ALA A 1 167 ? 24.801 -1.796 -26.959 1.00 68.56 167 ALA A N 1
ATOM 1329 C CA . ALA A 1 167 ? 25.281 -3.035 -27.566 1.00 68.56 167 ALA A CA 1
ATOM 1330 C C . ALA A 1 167 ? 24.920 -3.135 -29.058 1.00 68.56 167 ALA A C 1
ATOM 1332 O O . ALA A 1 167 ? 25.784 -3.449 -29.872 1.00 68.56 167 ALA A O 1
ATOM 1333 N N . ILE A 1 168 ? 23.685 -2.787 -29.442 1.00 63.12 168 ILE A N 1
ATOM 1334 C CA . ILE A 1 168 ? 23.221 -2.829 -30.843 1.00 63.12 168 ILE A CA 1
ATOM 1335 C C . ILE A 1 168 ? 24.015 -1.854 -31.724 1.00 63.12 168 ILE A C 1
ATOM 1337 O O . ILE A 1 168 ? 24.378 -2.194 -32.848 1.00 63.12 168 ILE A O 1
ATOM 1341 N N . LYS A 1 169 ? 24.365 -0.669 -31.203 1.00 58.94 169 LYS A N 1
ATOM 1342 C CA . LYS A 1 169 ? 25.221 0.303 -31.911 1.00 58.94 169 LYS A CA 1
ATOM 1343 C C . LYS A 1 169 ? 26.642 -0.206 -32.186 1.00 58.94 169 LYS A C 1
ATOM 1345 O O . LYS A 1 169 ? 27.302 0.334 -33.066 1.00 58.94 169 LYS A O 1
ATOM 1350 N N . LYS A 1 170 ? 27.119 -1.215 -31.449 1.00 60.88 170 LYS A N 1
ATOM 1351 C CA . LYS A 1 170 ? 28.459 -1.800 -31.616 1.00 60.88 170 LYS A CA 1
ATOM 1352 C C . LYS A 1 170 ? 28.507 -2.953 -32.625 1.00 60.88 170 LYS A C 1
ATOM 1354 O O . LYS A 1 170 ? 29.593 -3.469 -32.865 1.00 60.88 170 LYS A O 1
ATOM 1359 N N . ILE A 1 171 ? 27.379 -3.363 -33.217 1.00 58.31 171 ILE A N 1
ATOM 1360 C CA . ILE A 1 171 ? 27.340 -4.447 -34.211 1.00 58.31 171 ILE A CA 1
ATOM 1361 C C . ILE A 1 171 ? 27.613 -3.862 -35.612 1.00 58.31 171 ILE A C 1
ATOM 1363 O O . ILE A 1 171 ? 26.755 -3.160 -36.152 1.00 58.31 171 ILE A O 1
ATOM 1367 N N . PRO A 1 172 ? 28.766 -4.162 -36.241 1.00 50.47 172 PRO A N 1
ATOM 1368 C CA . PRO A 1 172 ? 29.196 -3.512 -37.485 1.00 50.47 172 PRO A CA 1
ATOM 1369 C C . PRO A 1 172 ? 28.349 -3.873 -38.721 1.00 50.47 172 PRO A C 1
ATOM 1371 O O . PRO A 1 172 ? 28.387 -3.146 -39.705 1.00 50.47 172 PRO A O 1
ATOM 1374 N N . ILE A 1 173 ? 27.542 -4.942 -38.671 1.00 57.09 173 ILE A N 1
ATOM 1375 C CA . ILE A 1 173 ? 26.705 -5.408 -39.800 1.00 57.09 173 ILE A CA 1
ATOM 1376 C C . ILE A 1 173 ? 25.307 -4.744 -39.812 1.00 57.09 173 ILE A C 1
ATOM 1378 O O . ILE A 1 173 ? 24.711 -4.584 -40.871 1.00 57.09 173 ILE A O 1
ATOM 1382 N N . LEU A 1 174 ? 24.787 -4.301 -38.655 1.00 52.16 174 LEU A N 1
ATOM 1383 C CA . LEU A 1 174 ? 23.459 -3.664 -38.512 1.00 52.16 174 LEU A CA 1
ATOM 1384 C C . LEU A 1 174 ? 23.511 -2.176 -38.094 1.00 52.16 174 LEU A C 1
ATOM 1386 O O . LEU A 1 174 ? 22.476 -1.508 -38.043 1.00 52.16 174 LEU A O 1
ATOM 1390 N N . GLY A 1 175 ? 24.692 -1.643 -37.768 1.00 46.59 175 GLY A N 1
ATOM 1391 C CA . GLY A 1 175 ? 24.840 -0.393 -37.013 1.00 46.59 175 GLY A CA 1
ATOM 1392 C C . GLY A 1 175 ? 24.461 0.906 -37.735 1.00 46.59 175 GLY A C 1
ATOM 1393 O O . GLY A 1 175 ? 24.120 1.876 -37.063 1.00 46.59 175 GLY A O 1
ATOM 1394 N N . GLY A 1 176 ? 24.482 0.946 -39.071 1.00 55.53 176 GLY A N 1
ATOM 1395 C CA . GLY A 1 176 ? 24.283 2.189 -39.832 1.00 55.53 176 GLY A CA 1
ATOM 1396 C C . GLY A 1 176 ? 22.821 2.669 -39.868 1.00 55.53 176 GLY A C 1
ATOM 1397 O O . GLY A 1 176 ? 22.462 3.604 -39.154 1.00 55.53 176 GLY A O 1
ATOM 1398 N N . PRO A 1 177 ? 21.946 2.052 -40.681 1.00 56.94 177 PRO A N 1
ATOM 1399 C CA . PRO A 1 177 ? 20.577 2.541 -40.862 1.00 56.94 177 PRO A CA 1
ATOM 1400 C C . PRO A 1 177 ? 19.610 2.073 -39.760 1.00 56.94 177 PRO A C 1
ATOM 1402 O O . PRO A 1 177 ? 18.771 2.847 -39.304 1.00 56.94 177 PRO A O 1
ATOM 1405 N N . ILE A 1 178 ? 19.746 0.840 -39.260 1.00 55.69 178 ILE A N 1
ATOM 1406 C CA . ILE A 1 178 ? 18.824 0.275 -38.254 1.00 55.69 178 ILE A CA 1
ATOM 1407 C C . ILE A 1 178 ? 19.087 0.884 -36.870 1.00 55.69 178 ILE A C 1
ATOM 1409 O O . ILE A 1 178 ? 18.145 1.175 -36.135 1.00 55.69 178 ILE A O 1
ATOM 1413 N N . GLY A 1 179 ? 20.352 1.158 -36.530 1.00 51.31 179 GLY A N 1
ATOM 1414 C CA . GLY A 1 179 ? 20.725 1.841 -35.287 1.00 51.31 179 GLY A CA 1
ATOM 1415 C C . GLY A 1 179 ? 20.187 3.275 -35.195 1.00 51.31 179 GLY A C 1
ATOM 1416 O O . GLY A 1 179 ? 19.756 3.700 -34.121 1.00 51.31 179 GLY A O 1
ATOM 1417 N N . ALA A 1 180 ? 20.150 3.997 -36.320 1.00 55.59 180 ALA A N 1
ATOM 1418 C CA . ALA A 1 180 ? 19.562 5.332 -36.409 1.00 55.59 180 ALA A CA 1
ATOM 1419 C C . ALA A 1 180 ? 18.028 5.283 -36.289 1.00 55.59 180 ALA A C 1
ATOM 1421 O O . ALA A 1 180 ? 17.459 5.983 -35.450 1.00 55.59 180 ALA A O 1
ATOM 1422 N N . ILE A 1 181 ? 17.365 4.383 -37.024 1.00 54.59 181 ILE A N 1
ATOM 1423 C CA . ILE A 1 181 ? 15.900 4.226 -37.009 1.00 54.59 181 ILE A CA 1
ATOM 1424 C C . ILE A 1 181 ? 15.404 3.740 -35.637 1.00 54.59 181 ILE A C 1
ATOM 1426 O O . ILE A 1 181 ? 14.485 4.332 -35.078 1.00 54.59 181 ILE A O 1
ATOM 1430 N N . ALA A 1 182 ? 16.051 2.746 -35.021 1.00 54.62 182 ALA A N 1
ATOM 1431 C CA . ALA A 1 182 ? 15.689 2.254 -33.686 1.00 54.62 182 ALA A CA 1
ATOM 1432 C C . ALA A 1 182 ? 15.912 3.301 -32.578 1.00 54.62 182 ALA A C 1
ATOM 1434 O O . ALA A 1 182 ? 15.227 3.289 -31.553 1.00 54.62 182 ALA A O 1
ATOM 1435 N N . SER A 1 183 ? 16.860 4.227 -32.768 1.00 54.28 183 SER A N 1
ATOM 1436 C CA . SER A 1 183 ? 17.085 5.325 -31.824 1.00 54.28 183 SER A CA 1
ATOM 1437 C C . SER A 1 183 ? 16.005 6.408 -31.889 1.00 54.28 183 SER A C 1
ATOM 1439 O O . SER A 1 183 ? 15.702 6.993 -30.850 1.00 54.28 183 SER A O 1
ATOM 1441 N N . VAL A 1 184 ? 15.401 6.608 -33.067 1.00 56.00 184 VAL A N 1
ATOM 1442 C CA . VAL A 1 184 ? 14.334 7.587 -33.327 1.00 56.00 184 VAL A CA 1
ATOM 1443 C C . VAL A 1 184 ? 12.945 7.009 -33.026 1.00 56.00 184 VAL A C 1
ATOM 1445 O O . VAL A 1 184 ? 12.113 7.704 -32.454 1.00 56.00 184 VAL A O 1
ATOM 1448 N N . LEU A 1 185 ? 12.695 5.732 -33.340 1.00 54.91 185 LEU A N 1
ATOM 1449 C CA . LEU A 1 185 ? 11.383 5.094 -33.145 1.00 54.91 185 LEU A CA 1
ATOM 1450 C C . LEU A 1 185 ? 11.116 4.599 -31.722 1.00 54.91 185 LEU A C 1
ATOM 1452 O O . LEU A 1 185 ? 9.959 4.391 -31.368 1.00 54.91 185 LEU A O 1
ATOM 1456 N N . VAL A 1 186 ? 12.150 4.393 -30.901 1.00 56.97 186 VAL A N 1
ATOM 1457 C CA . VAL A 1 186 ? 11.974 3.819 -29.560 1.00 56.97 186 VAL A CA 1
ATOM 1458 C C . VAL A 1 186 ? 12.557 4.755 -28.504 1.00 56.97 186 VAL A C 1
ATOM 1460 O O . VAL A 1 186 ? 13.723 4.604 -28.125 1.00 56.97 186 VAL A O 1
ATOM 1463 N N . PRO A 1 187 ? 11.790 5.736 -27.994 1.00 65.38 187 PRO A N 1
ATOM 1464 C CA . PRO A 1 187 ? 12.247 6.611 -26.924 1.00 65.38 187 PRO A CA 1
ATOM 1465 C C . PRO A 1 187 ? 12.590 5.778 -25.687 1.00 65.38 187 PRO A C 1
ATOM 1467 O O . PRO A 1 187 ? 11.746 5.091 -25.111 1.00 65.38 187 PRO A O 1
ATOM 1470 N N . THR A 1 188 ? 13.848 5.837 -25.255 1.00 63.16 188 THR A N 1
ATOM 1471 C CA . THR A 1 188 ? 14.342 5.163 -24.040 1.00 63.16 188 THR A CA 1
ATOM 1472 C C . THR A 1 188 ? 13.594 5.629 -22.790 1.00 63.16 188 THR A C 1
ATOM 1474 O O . THR A 1 188 ? 13.467 4.877 -21.830 1.00 63.16 188 THR A O 1
ATOM 1477 N N . THR A 1 189 ? 13.060 6.849 -22.840 1.00 62.16 189 THR A N 1
ATOM 1478 C CA . THR A 1 189 ? 12.210 7.478 -21.826 1.00 62.16 189 THR A CA 1
ATOM 1479 C C . THR A 1 189 ? 10.821 6.854 -21.705 1.00 62.16 189 THR A C 1
ATOM 1481 O O . THR A 1 189 ? 10.210 6.993 -20.655 1.00 62.16 189 THR A O 1
ATOM 1484 N N . VAL A 1 190 ? 10.328 6.150 -22.731 1.00 69.75 190 VAL A N 1
ATOM 1485 C CA . VAL A 1 190 ? 9.017 5.474 -22.712 1.00 69.75 190 VAL A CA 1
ATOM 1486 C C . VAL A 1 190 ? 9.193 3.964 -22.584 1.00 69.75 190 VAL A C 1
ATOM 1488 O O . VAL A 1 190 ? 8.562 3.331 -21.739 1.00 69.75 190 VAL A O 1
ATOM 1491 N N . LEU A 1 191 ? 10.108 3.379 -23.364 1.00 73.38 191 LEU A N 1
ATOM 1492 C CA . LEU A 1 191 ? 10.329 1.934 -23.350 1.00 73.38 191 LEU A CA 1
ATOM 1493 C C . LEU A 1 191 ? 10.990 1.459 -22.051 1.00 73.38 191 LEU A C 1
ATOM 1495 O O . LEU A 1 191 ? 10.641 0.402 -21.544 1.00 73.38 191 LEU A O 1
ATOM 1499 N N . GLY A 1 192 ? 11.920 2.240 -21.494 1.00 72.56 192 GLY A N 1
ATOM 1500 C CA . GLY A 1 192 ? 12.590 1.910 -20.236 1.00 72.56 192 GLY A CA 1
ATOM 1501 C C . GLY A 1 192 ? 11.601 1.724 -19.082 1.00 72.56 192 GLY A C 1
ATOM 1502 O O . GLY A 1 192 ? 11.551 0.636 -18.506 1.00 72.56 192 GLY A O 1
ATOM 1503 N N . PRO A 1 193 ? 10.758 2.730 -18.783 1.00 76.12 193 PRO A N 1
ATOM 1504 C CA . PRO A 1 193 ? 9.715 2.593 -17.775 1.00 76.12 193 PRO A CA 1
ATOM 1505 C C . PRO A 1 193 ? 8.709 1.487 -18.102 1.00 76.12 193 PRO A C 1
ATOM 1507 O O . PRO A 1 193 ? 8.357 0.737 -17.202 1.00 76.12 193 PRO A O 1
ATOM 1510 N N . ALA A 1 194 ? 8.296 1.315 -19.365 1.00 77.12 194 ALA A N 1
ATOM 1511 C CA . ALA A 1 194 ? 7.367 0.248 -19.751 1.00 77.12 194 ALA A CA 1
ATOM 1512 C C . ALA A 1 194 ? 7.934 -1.161 -19.494 1.00 77.12 194 ALA A C 1
ATOM 1514 O O . ALA A 1 194 ? 7.236 -2.013 -18.947 1.00 77.12 194 ALA A O 1
ATOM 1515 N N . VAL A 1 195 ? 9.209 -1.393 -19.826 1.00 77.00 195 VAL A N 1
ATOM 1516 C CA . VAL A 1 195 ? 9.925 -2.644 -19.523 1.00 77.00 195 VAL A CA 1
ATOM 1517 C C . VAL A 1 195 ? 10.045 -2.844 -18.013 1.00 77.00 195 VAL A C 1
ATOM 1519 O O . VAL A 1 195 ? 9.839 -3.952 -17.526 1.00 77.00 195 VAL A O 1
ATOM 1522 N N . GLY A 1 196 ? 10.314 -1.775 -17.261 1.00 73.06 196 GLY A N 1
ATOM 1523 C CA . GLY A 1 196 ? 10.338 -1.814 -15.800 1.00 73.06 196 GLY A CA 1
ATOM 1524 C C . GLY A 1 196 ? 8.982 -2.176 -15.187 1.00 73.06 196 GLY A C 1
ATOM 1525 O O . GLY A 1 196 ? 8.903 -3.085 -14.368 1.00 73.06 196 GLY A O 1
ATOM 1526 N N . VAL A 1 197 ? 7.900 -1.523 -15.619 1.00 76.25 197 VAL A N 1
ATOM 1527 C CA . VAL A 1 197 ? 6.526 -1.809 -15.167 1.00 76.25 197 VAL A CA 1
ATOM 1528 C C . VAL A 1 197 ? 6.116 -3.236 -15.532 1.00 76.25 197 VAL A C 1
ATOM 1530 O O . VAL A 1 197 ? 5.529 -3.928 -14.704 1.00 76.25 197 VAL A O 1
ATOM 1533 N N . ALA A 1 198 ? 6.455 -3.705 -16.737 1.00 76.38 198 ALA A N 1
ATOM 1534 C CA . ALA A 1 198 ? 6.232 -5.092 -17.127 1.00 76.38 198 ALA A CA 1
ATOM 1535 C C . ALA A 1 198 ? 7.002 -6.049 -16.203 1.00 76.38 198 ALA A C 1
ATOM 1537 O O . ALA A 1 198 ? 6.403 -6.958 -15.639 1.00 76.38 198 ALA A O 1
ATOM 1538 N N . GLY A 1 199 ? 8.291 -5.801 -15.958 1.00 72.12 199 GLY A N 1
ATOM 1539 C CA . GLY A 1 199 ? 9.086 -6.586 -15.011 1.00 72.12 199 GLY A CA 1
ATOM 1540 C C . GLY A 1 199 ? 8.474 -6.627 -13.608 1.00 72.12 199 GLY A C 1
ATOM 1541 O O . GLY A 1 199 ? 8.378 -7.697 -13.021 1.00 72.12 199 GLY A O 1
ATOM 1542 N N . ALA A 1 200 ? 7.980 -5.493 -13.105 1.00 72.06 200 ALA A N 1
ATOM 1543 C CA . ALA A 1 200 ? 7.328 -5.398 -11.798 1.00 72.06 200 ALA A CA 1
ATOM 1544 C C . ALA A 1 200 ? 5.975 -6.131 -11.715 1.00 72.06 200 ALA A C 1
ATOM 1546 O O . ALA A 1 200 ? 5.540 -6.481 -10.623 1.00 72.06 200 ALA A O 1
ATOM 1547 N N . LEU A 1 201 ? 5.293 -6.339 -12.846 1.00 72.31 201 LEU A N 1
ATOM 1548 C CA . LEU A 1 201 ? 4.024 -7.073 -12.926 1.00 72.31 201 LEU A CA 1
ATOM 1549 C C . LEU A 1 201 ? 4.207 -8.596 -12.946 1.00 72.31 201 LEU A C 1
ATOM 1551 O O . LEU A 1 201 ? 3.298 -9.320 -12.534 1.00 72.31 201 LEU A O 1
ATOM 1555 N N . TYR A 1 202 ? 5.340 -9.071 -13.470 1.00 71.25 202 TYR A N 1
ATOM 1556 C CA . TYR A 1 202 ? 5.623 -10.495 -13.681 1.00 71.25 202 TYR A CA 1
ATOM 1557 C C . TYR A 1 202 ? 6.565 -11.109 -12.617 1.00 71.25 202 TYR A C 1
ATOM 1559 O O . TYR A 1 202 ? 6.837 -12.306 -12.700 1.00 71.25 202 TYR A O 1
ATOM 1567 N N . LEU A 1 203 ? 7.019 -10.331 -11.617 1.00 59.72 203 LEU A N 1
ATOM 1568 C CA . LEU A 1 203 ? 7.909 -10.727 -10.498 1.00 59.72 203 LEU A CA 1
ATOM 1569 C C . LEU A 1 203 ? 7.359 -10.310 -9.126 1.00 59.72 203 LEU A C 1
ATOM 1571 O O . LEU A 1 203 ? 7.587 -11.028 -8.128 1.00 59.72 203 LEU A O 1
#